Protein AF-B0Y518-F1 (afdb_monomer_lite)

Secondary structure (DSSP, 8-state):
------------------------GGGTTS----------------------------------HHHHHHHHHHHHHHHHHHHHHHHHHH-HHHHTTS-HHHHHHHHHHHHHHHTTS-HHHHHHHHT-HHHHHHHHHHHHHS-HHHHHHHHHHHHHH--S--SSPPHHHHHHHHT----HHHHHHHHHHHHHHH-----HHHHHHHHHHHHHHHHHHHHHHTT--

Sequence (225 aa):
MLEVETVSDTGREGVPQARQGAASINGLCRSQPCRWTNYSLTHSHCNQKTRRNASTSQGWFHLHNSILRAGASAALVGIQVRCLSVIYFKYEDIMEHLESDVRSLVDVLEDVLTSDFDENDLIRLNNHGIIENYTKLLVDTLTDDCLLILSLVTWHFDASSSRLPPPLLLLYFIEWRENSGLYKILWDRYAENSGQVTSLEAFTAKFNKLIGIIMEGFFNVLGLS

Structure (mmCIF, N/CA/C/O backbone):
data_AF-B0Y518-F1
#
_entry.id   AF-B0Y518-F1
#
loop_
_atom_site.group_PDB
_atom_site.id
_atom_site.type_symbol
_atom_site.label_atom_id
_atom_site.label_alt_id
_atom_site.label_comp_id
_atom_site.label_asym_id
_atom_site.label_entity_id
_atom_site.label_seq_id
_atom_site.pdbx_PDB_ins_code
_atom_site.Cartn_x
_atom_site.Cartn_y
_atom_site.Cartn_z
_atom_site.occupancy
_atom_site.B_iso_or_equiv
_atom_site.auth_seq_id
_atom_site.auth_comp_id
_atom_site.auth_asym_id
_atom_site.auth_atom_id
_atom_site.pdbx_PDB_model_num
ATOM 1 N N . MET A 1 1 ? -33.447 34.840 84.352 1.00 34.50 1 MET A N 1
ATOM 2 C CA . MET A 1 1 ? -32.257 35.064 85.191 1.00 34.50 1 MET A CA 1
ATOM 3 C C . MET A 1 1 ? -31.050 34.903 84.284 1.00 34.50 1 MET A C 1
ATOM 5 O O . MET A 1 1 ? -30.834 33.801 83.811 1.00 34.50 1 MET A O 1
ATOM 9 N N . LEU A 1 2 ? -30.394 36.040 84.032 1.00 36.16 2 LEU A N 1
ATOM 10 C CA . LEU A 1 2 ? -29.069 36.299 83.449 1.00 36.16 2 LEU A CA 1
ATOM 11 C C . LEU A 1 2 ? -28.756 35.888 81.995 1.00 36.16 2 LEU A C 1
ATOM 13 O O . LEU A 1 2 ? -28.776 34.725 81.612 1.00 36.16 2 LEU A O 1
ATOM 17 N N . GLU A 1 3 ? -28.441 36.948 81.247 1.00 49.62 3 GLU A N 1
ATOM 18 C CA . GLU A 1 3 ? -27.800 37.060 79.938 1.00 49.62 3 GLU A CA 1
ATOM 19 C C . GLU A 1 3 ? -26.389 36.445 79.927 1.00 49.62 3 GLU A C 1
ATOM 21 O O . GLU A 1 3 ? -25.794 36.245 80.985 1.00 49.62 3 GLU A O 1
ATOM 26 N N . VAL A 1 4 ? -25.840 36.212 78.729 1.00 47.53 4 VAL A N 1
ATOM 27 C CA . VAL A 1 4 ? -24.596 36.843 78.235 1.00 47.53 4 VAL A CA 1
ATOM 28 C C . VAL A 1 4 ? -24.283 36.286 76.838 1.00 47.53 4 VAL A C 1
ATOM 30 O O . VAL A 1 4 ? -24.189 35.078 76.624 1.00 47.53 4 VAL A O 1
ATOM 33 N N . GLU A 1 5 ? -24.150 37.210 75.889 1.00 50.50 5 GLU A N 1
ATOM 34 C CA . GLU A 1 5 ? -23.605 37.030 74.543 1.00 50.50 5 GLU A CA 1
ATOM 35 C C . GLU A 1 5 ? -22.070 36.873 74.558 1.00 50.50 5 GLU A C 1
ATOM 37 O O . GLU A 1 5 ? -21.405 37.351 75.473 1.00 50.50 5 GLU A O 1
ATOM 42 N N . THR A 1 6 ? -21.522 36.305 73.474 1.00 45.47 6 THR A N 1
ATOM 43 C CA . THR A 1 6 ? -20.378 36.781 72.644 1.00 45.47 6 THR A CA 1
ATOM 44 C C . THR A 1 6 ? -19.437 35.651 72.175 1.00 45.47 6 THR A C 1
ATOM 46 O O . THR A 1 6 ? -18.986 34.832 72.966 1.00 45.47 6 THR A O 1
ATOM 49 N N . VAL A 1 7 ? -19.368 35.428 70.849 1.00 42.28 7 VAL A N 1
ATOM 50 C CA . VAL A 1 7 ? -18.274 35.760 69.887 1.00 42.28 7 VAL A CA 1
ATOM 51 C C . VAL A 1 7 ? -16.968 34.984 70.130 1.00 42.28 7 VAL A C 1
ATOM 53 O O . VAL A 1 7 ? -16.349 35.127 71.177 1.00 42.28 7 VAL A O 1
ATOM 56 N N . SER A 1 8 ? -16.519 34.152 69.178 1.00 41.38 8 SER A N 1
ATOM 57 C CA . SER A 1 8 ? -15.309 34.296 68.316 1.00 41.38 8 SER A CA 1
ATOM 58 C C . SER A 1 8 ? -14.985 32.881 67.771 1.00 41.38 8 SER A C 1
ATOM 60 O O . SER A 1 8 ? -15.280 31.922 68.474 1.00 41.38 8 SER A O 1
ATOM 62 N N . ASP A 1 9 ? -14.317 32.564 66.663 1.00 36.19 9 ASP A N 1
ATOM 63 C CA . ASP A 1 9 ? -13.901 33.204 65.414 1.00 36.19 9 ASP A CA 1
ATOM 64 C C . ASP A 1 9 ? -13.173 32.098 64.588 1.00 36.19 9 ASP A C 1
ATOM 66 O O . ASP A 1 9 ? -12.625 31.154 65.157 1.00 36.19 9 ASP A O 1
ATOM 70 N N . THR A 1 10 ? -13.134 32.243 63.261 1.00 42.84 10 THR A N 1
ATOM 71 C CA . THR A 1 10 ? -12.264 31.579 62.255 1.00 42.84 10 THR A CA 1
ATOM 72 C C . THR A 1 10 ? -12.186 30.042 62.116 1.00 42.84 10 THR A C 1
ATOM 74 O O . THR A 1 10 ? -11.704 29.319 62.981 1.00 42.84 10 THR A O 1
ATOM 77 N N . GLY A 1 11 ? -12.488 29.546 60.905 1.00 37.72 11 GLY A N 1
ATOM 78 C CA . GLY A 1 11 ? -12.226 28.155 60.512 1.00 37.72 11 GLY A CA 1
ATOM 79 C C . GLY A 1 11 ? -12.437 27.844 59.024 1.00 37.72 11 GLY A C 1
ATOM 80 O O . GLY A 1 11 ? -13.374 27.141 58.684 1.00 37.72 11 GLY A O 1
ATOM 81 N N . ARG A 1 12 ? -11.571 28.411 58.171 1.00 40.91 12 ARG A N 1
ATOM 82 C CA . ARG A 1 12 ? -11.085 27.958 56.841 1.00 40.91 12 ARG A CA 1
ATOM 83 C C . ARG A 1 12 ? -11.928 27.015 55.950 1.00 40.91 12 ARG A C 1
ATOM 85 O O . ARG A 1 12 ? -12.150 25.856 56.268 1.00 40.91 12 ARG A O 1
ATOM 92 N N . GLU A 1 13 ? -12.197 27.535 54.748 1.00 36.28 13 GLU A N 1
ATOM 93 C CA . GLU A 1 13 ? -11.929 26.976 53.403 1.00 36.28 13 GLU A CA 1
ATOM 94 C C . GLU A 1 13 ? -11.971 25.451 53.170 1.00 36.28 13 GLU A C 1
ATOM 96 O O . GLU A 1 13 ? -11.165 24.688 53.696 1.00 36.28 13 GLU A O 1
ATOM 101 N N . GLY A 1 14 ? -12.811 25.040 52.211 1.00 36.31 14 GLY A N 1
ATOM 102 C CA . GLY A 1 14 ? -12.781 23.708 51.604 1.00 36.31 14 GLY A CA 1
ATOM 103 C C . GLY A 1 14 ? -13.745 23.575 50.423 1.00 36.31 14 GLY A C 1
ATOM 104 O O . GLY A 1 14 ? -14.769 22.909 50.524 1.00 36.31 14 GLY A O 1
ATOM 105 N N . VAL A 1 15 ? -13.430 24.235 49.307 1.00 43.94 15 VAL A N 1
ATOM 106 C CA . VAL A 1 15 ? -14.096 24.067 48.002 1.00 43.94 15 VAL A CA 1
ATOM 107 C C . VAL A 1 15 ? -13.742 22.685 47.423 1.00 43.94 15 VAL A C 1
ATOM 109 O O . VAL A 1 15 ? -12.552 22.394 47.297 1.00 43.94 15 VAL A O 1
ATOM 112 N N . PRO A 1 16 ? -14.699 21.838 46.994 1.00 40.16 16 PRO A N 1
ATOM 113 C CA . PRO A 1 16 ? -14.385 20.690 46.151 1.00 40.16 16 PRO A CA 1
ATOM 114 C C . PRO A 1 16 ? -14.092 21.179 44.731 1.00 40.16 16 PRO A C 1
ATOM 116 O O . PRO A 1 16 ? -14.980 21.540 43.961 1.00 40.16 16 PRO A O 1
ATOM 119 N N . GLN A 1 17 ? -12.803 21.228 44.417 1.00 40.56 17 GLN A N 1
ATOM 120 C CA . GLN A 1 17 ? -12.258 21.566 43.115 1.00 40.56 17 GLN A CA 1
ATOM 121 C C . GLN A 1 17 ? -12.674 20.516 42.075 1.00 40.56 17 GLN A C 1
ATOM 123 O O . GLN A 1 17 ? -12.417 19.319 42.225 1.00 40.56 17 GLN A O 1
ATOM 128 N N . ALA A 1 18 ? -13.313 20.992 41.006 1.00 36.97 18 ALA A N 1
ATOM 129 C CA . ALA A 1 18 ? -13.578 20.237 39.794 1.00 36.97 18 ALA A CA 1
ATOM 130 C C . ALA A 1 18 ? -12.265 19.671 39.230 1.00 36.97 18 ALA A C 1
ATOM 132 O O . ALA A 1 18 ? -11.309 20.409 38.986 1.00 36.97 18 ALA A O 1
ATOM 133 N N . ARG A 1 19 ? -12.219 18.356 38.994 1.00 36.50 19 ARG A N 1
ATOM 134 C CA . ARG A 1 19 ? -11.144 17.722 38.224 1.00 36.50 19 ARG A CA 1
ATOM 135 C C . ARG A 1 19 ? -11.333 18.056 36.745 1.00 36.50 19 ARG A C 1
ATOM 137 O O . ARG A 1 19 ? -11.916 17.285 35.995 1.00 36.50 19 ARG A O 1
ATOM 144 N N . GLN A 1 20 ? -10.831 19.217 36.338 1.00 35.78 20 GLN A N 1
ATOM 145 C CA . GLN A 1 20 ? -10.412 19.457 34.962 1.00 35.78 20 GLN A CA 1
ATOM 146 C C . GLN A 1 20 ? -9.011 18.865 34.800 1.00 35.78 20 GLN A C 1
ATOM 148 O O . GLN A 1 20 ? -8.027 19.422 35.277 1.00 35.78 20 GLN A O 1
ATOM 153 N N . GLY A 1 21 ? -8.939 17.700 34.164 1.00 30.34 21 GLY A N 1
ATOM 154 C CA . GLY A 1 21 ? -7.703 17.110 33.665 1.00 30.34 21 GLY A CA 1
ATOM 155 C C . GLY A 1 21 ? -7.718 17.147 32.145 1.00 30.34 21 GLY A C 1
ATOM 156 O O . GLY A 1 21 ? -7.858 16.110 31.513 1.00 30.34 21 GLY A O 1
ATOM 157 N N . ALA A 1 22 ? -7.631 18.343 31.561 1.00 30.98 22 ALA A N 1
ATOM 158 C CA . ALA A 1 22 ? -7.320 18.487 30.146 1.00 30.98 22 ALA A CA 1
ATOM 159 C C . ALA A 1 22 ? -5.825 18.184 29.969 1.00 30.98 22 ALA A C 1
ATOM 161 O O . ALA A 1 22 ? -4.970 19.032 30.230 1.00 30.98 22 ALA A O 1
ATOM 162 N N . ALA A 1 23 ? -5.502 16.951 29.578 1.00 32.69 23 ALA A N 1
ATOM 163 C CA . ALA A 1 23 ? -4.175 16.627 29.080 1.00 32.69 23 ALA A CA 1
ATOM 164 C C . ALA A 1 23 ? -4.026 17.272 27.694 1.00 32.69 23 ALA A C 1
ATOM 166 O O . ALA A 1 23 ? -4.655 16.873 26.721 1.00 32.69 23 ALA A O 1
ATOM 167 N N . SER A 1 24 ? -3.224 18.332 27.640 1.00 33.31 24 SER A N 1
ATOM 168 C CA . SER A 1 24 ? -2.841 19.029 26.415 1.00 33.31 24 SER A CA 1
ATOM 169 C C . SER A 1 24 ? -1.992 18.103 25.537 1.00 33.31 24 SER A C 1
ATOM 171 O O . SER A 1 24 ? -0.851 17.794 25.875 1.00 33.31 24 SER A O 1
ATOM 173 N N . ILE A 1 25 ? -2.538 17.684 24.393 1.00 38.59 25 ILE A N 1
ATOM 174 C CA . ILE A 1 25 ? -1.900 16.787 23.405 1.00 38.59 25 ILE A CA 1
ATOM 175 C C . ILE A 1 25 ? -0.849 17.538 22.548 1.00 38.59 25 ILE A C 1
ATOM 177 O O . ILE A 1 25 ? -0.178 16.975 21.689 1.00 38.59 25 ILE A O 1
ATOM 181 N N . ASN A 1 26 ? -0.589 18.817 22.840 1.00 29.95 26 ASN A N 1
ATOM 182 C CA . ASN A 1 26 ? 0.408 19.635 22.139 1.00 29.95 26 ASN A CA 1
ATOM 183 C C . ASN A 1 26 ? 1.882 19.234 22.404 1.00 29.95 26 ASN A C 1
ATOM 185 O O . ASN A 1 26 ? 2.795 19.924 21.948 1.00 29.95 26 ASN A O 1
ATOM 189 N N . GLY A 1 27 ? 2.137 18.139 23.129 1.00 28.28 27 GLY A N 1
ATOM 190 C CA . GLY A 1 27 ? 3.480 17.660 23.478 1.00 28.28 27 GLY A CA 1
ATOM 191 C C . GLY A 1 27 ? 4.100 16.631 22.524 1.00 28.28 27 GLY A C 1
ATOM 192 O O . GLY A 1 27 ? 5.314 16.461 22.548 1.00 28.28 27 GLY A O 1
ATOM 193 N N . LEU A 1 28 ? 3.320 15.970 21.661 1.00 34.06 28 LEU A N 1
ATOM 194 C CA . LEU A 1 28 ? 3.819 14.847 20.844 1.00 34.06 28 LEU A CA 1
ATOM 195 C C . LEU A 1 28 ? 4.490 15.258 19.519 1.00 34.06 28 LEU A C 1
ATOM 197 O O . LEU A 1 28 ? 5.028 14.411 18.819 1.00 34.06 28 LEU A O 1
ATOM 201 N N . CYS A 1 29 ? 4.516 16.552 19.173 1.00 40.59 29 CYS A N 1
ATOM 202 C CA . CYS A 1 29 ? 4.995 17.016 17.859 1.00 40.59 29 CYS A CA 1
ATOM 203 C C . CYS A 1 29 ? 6.093 18.092 17.881 1.00 40.59 29 CYS A C 1
ATOM 205 O O . CYS A 1 29 ? 6.343 18.739 16.862 1.00 40.59 29 CYS A O 1
ATOM 207 N N . ARG A 1 30 ? 6.797 18.310 18.999 1.00 34.16 30 ARG A N 1
ATOM 208 C CA . ARG A 1 30 ? 7.966 19.208 19.007 1.00 34.16 30 ARG A CA 1
ATOM 209 C C . ARG A 1 30 ? 9.093 18.677 19.873 1.00 34.16 30 ARG A C 1
ATOM 211 O O . ARG A 1 30 ? 9.167 19.002 21.049 1.00 34.16 30 ARG A O 1
ATOM 218 N N . SER A 1 31 ? 10.009 17.940 19.250 1.00 34.53 31 SER A N 1
ATOM 219 C CA . SER A 1 31 ? 11.451 18.246 19.208 1.00 34.53 31 SER A CA 1
ATOM 220 C C . SER A 1 31 ? 12.275 16.978 19.000 1.00 34.53 31 SER A C 1
ATOM 222 O O . SER A 1 31 ? 12.721 16.352 19.947 1.00 34.53 31 SER A O 1
ATOM 224 N N . GLN A 1 32 ? 12.558 16.653 17.740 1.00 28.20 32 GLN A N 1
ATOM 225 C CA . GLN A 1 32 ? 13.867 16.129 17.358 1.00 28.20 32 GLN A CA 1
ATOM 226 C C . GLN A 1 32 ? 14.066 16.351 15.851 1.00 28.20 32 GLN A C 1
ATOM 228 O O . GLN A 1 32 ? 13.227 15.933 15.052 1.00 28.20 32 GLN A O 1
ATOM 233 N N . PRO A 1 33 ? 15.135 17.045 15.423 1.00 26.02 33 PRO A N 1
ATOM 234 C CA . PRO A 1 33 ? 15.484 17.094 14.016 1.00 26.02 33 PRO A CA 1
ATOM 235 C C . PRO A 1 33 ? 15.952 15.694 13.625 1.00 26.02 33 PRO A C 1
ATOM 237 O O . PRO A 1 33 ? 17.051 15.280 13.995 1.00 26.02 33 PRO A O 1
ATOM 240 N N . CYS A 1 34 ? 15.119 14.952 12.897 1.00 32.09 34 CYS A N 1
ATOM 241 C CA . CYS A 1 34 ? 15.536 13.693 12.301 1.00 32.09 34 CYS A CA 1
ATOM 242 C C . CYS A 1 34 ? 16.633 13.996 11.272 1.00 32.09 34 CYS A C 1
ATOM 244 O O . CYS A 1 34 ? 16.372 14.391 10.134 1.00 32.09 34 CYS A O 1
ATOM 246 N N . ARG A 1 35 ? 17.890 13.870 11.710 1.00 26.17 35 ARG A N 1
ATOM 247 C CA . ARG A 1 35 ? 19.074 13.806 10.855 1.00 26.17 35 ARG A CA 1
ATOM 248 C C . ARG A 1 35 ? 18.979 12.529 10.026 1.00 26.17 35 ARG A C 1
ATOM 250 O O . ARG A 1 35 ? 19.525 11.499 10.398 1.00 26.17 35 ARG A O 1
ATOM 257 N N . TRP A 1 36 ? 18.326 12.608 8.876 1.00 37.12 36 TRP A N 1
ATOM 258 C CA . TRP A 1 36 ? 18.471 11.603 7.828 1.00 37.12 36 TRP A CA 1
ATOM 259 C C . TRP A 1 36 ? 19.703 11.941 6.986 1.00 37.12 36 TRP A C 1
ATOM 261 O O . TRP A 1 36 ? 19.610 12.379 5.844 1.00 37.12 36 TRP A O 1
ATOM 271 N N . THR A 1 37 ? 20.883 11.769 7.577 1.00 37.22 37 THR A N 1
ATOM 272 C CA . THR A 1 37 ? 22.130 11.606 6.827 1.00 37.22 37 THR A CA 1
ATOM 273 C C . THR A 1 37 ? 22.879 10.417 7.412 1.00 37.22 37 THR A C 1
ATOM 275 O O . THR A 1 37 ? 23.112 10.358 8.616 1.00 37.22 37 THR A O 1
ATOM 278 N N . ASN A 1 38 ? 23.267 9.494 6.527 1.00 29.84 38 ASN A N 1
ATOM 279 C CA . ASN A 1 38 ? 24.049 8.273 6.766 1.00 29.84 38 ASN A CA 1
ATOM 280 C C . ASN A 1 38 ? 23.249 6.990 7.036 1.00 29.84 38 ASN A C 1
ATOM 282 O O . ASN A 1 38 ? 23.405 6.356 8.073 1.00 29.84 38 ASN A O 1
ATOM 286 N N . TYR A 1 39 ? 22.539 6.505 6.015 1.00 29.61 39 TYR A N 1
ATOM 287 C CA . TYR A 1 39 ? 22.616 5.069 5.734 1.00 29.61 39 TYR A CA 1
ATOM 288 C C . TYR A 1 39 ? 23.851 4.820 4.866 1.00 29.61 39 TYR A C 1
ATOM 290 O O . TYR A 1 39 ? 23.796 4.816 3.638 1.00 29.61 39 TYR A O 1
ATOM 298 N N . SER A 1 40 ? 24.993 4.657 5.533 1.00 31.48 40 SER A N 1
ATOM 299 C CA . SER A 1 40 ? 26.164 4.009 4.946 1.00 31.48 40 SER A CA 1
ATOM 300 C C . SER A 1 40 ? 25.885 2.510 4.893 1.00 31.48 40 SER A C 1
ATOM 302 O O . SER A 1 40 ? 26.125 1.800 5.866 1.00 31.48 40 SER A O 1
ATOM 304 N N . LEU A 1 41 ? 25.372 2.023 3.762 1.00 33.94 41 LEU A N 1
ATOM 305 C CA . LEU A 1 41 ? 25.447 0.600 3.444 1.00 33.94 41 LEU A CA 1
ATOM 306 C C . LEU A 1 41 ? 26.882 0.303 3.017 1.00 33.94 41 LEU A C 1
ATOM 308 O O . LEU A 1 41 ? 27.348 0.689 1.946 1.00 33.94 41 LEU A O 1
ATOM 312 N N . THR A 1 42 ? 27.601 -0.335 3.929 1.00 32.06 42 THR A N 1
ATOM 313 C CA . THR A 1 42 ? 28.928 -0.885 3.716 1.00 32.06 42 THR A CA 1
ATOM 314 C C . THR A 1 42 ? 28.909 -1.839 2.525 1.00 32.06 42 THR A C 1
ATOM 316 O O . THR A 1 42 ? 28.134 -2.792 2.457 1.00 32.06 42 THR A O 1
ATOM 319 N N . HIS A 1 43 ? 29.797 -1.566 1.569 1.00 30.50 43 HIS A N 1
ATOM 320 C CA . HIS A 1 43 ? 30.152 -2.475 0.492 1.00 30.50 43 HIS A CA 1
ATOM 321 C C . HIS A 1 43 ? 30.598 -3.826 1.067 1.00 30.50 43 HIS A C 1
ATOM 323 O O . HIS A 1 43 ? 31.728 -3.974 1.528 1.00 30.50 43 HIS A O 1
ATOM 329 N N . SER A 1 44 ? 29.725 -4.828 0.987 1.00 29.50 44 SER A N 1
ATOM 330 C CA . SER A 1 44 ? 30.138 -6.227 1.019 1.00 29.50 44 SER A CA 1
ATOM 331 C C . SER A 1 44 ? 30.506 -6.646 -0.402 1.00 29.50 44 SER A C 1
ATOM 333 O O . SER A 1 44 ? 29.664 -6.754 -1.294 1.00 29.50 44 SER A O 1
ATOM 335 N N . HIS A 1 45 ? 31.808 -6.809 -0.612 1.00 28.16 45 HIS A N 1
ATOM 336 C CA . HIS A 1 45 ? 32.429 -7.371 -1.802 1.00 28.16 45 HIS A CA 1
ATOM 337 C C . HIS A 1 45 ? 31.882 -8.786 -2.077 1.00 28.16 45 HIS A C 1
ATOM 339 O O . HIS A 1 45 ? 32.346 -9.756 -1.483 1.00 28.16 45 HIS A O 1
ATOM 345 N N . CYS A 1 46 ? 30.969 -8.934 -3.041 1.00 26.56 46 CYS A N 1
ATOM 346 C CA . CYS A 1 46 ? 30.780 -10.207 -3.737 1.00 26.56 46 CYS A CA 1
ATOM 347 C C . CYS A 1 46 ? 31.476 -10.122 -5.098 1.00 26.56 46 CYS A C 1
ATOM 349 O O . CYS A 1 46 ? 30.963 -9.592 -6.081 1.00 26.56 46 CYS A O 1
ATOM 351 N N . ASN A 1 47 ? 32.720 -10.593 -5.110 1.00 30.02 47 ASN A N 1
ATOM 352 C CA . ASN A 1 47 ? 33.547 -10.743 -6.296 1.00 30.02 47 ASN A CA 1
ATOM 353 C C . ASN A 1 47 ? 33.044 -11.951 -7.104 1.00 30.02 47 ASN A C 1
ATOM 355 O O . ASN A 1 47 ? 33.363 -13.086 -6.762 1.00 30.02 47 ASN A O 1
ATOM 359 N N . GLN A 1 48 ? 32.346 -11.728 -8.218 1.00 32.75 48 GLN A N 1
ATOM 360 C CA . GLN A 1 48 ? 32.323 -12.699 -9.317 1.00 32.75 48 GLN A CA 1
ATOM 361 C C . GLN A 1 48 ? 32.562 -12.006 -10.654 1.00 32.75 48 GLN A C 1
ATOM 363 O O . GLN A 1 48 ? 31.670 -11.615 -11.399 1.00 32.75 48 GLN A O 1
ATOM 368 N N . LYS A 1 49 ? 33.851 -11.894 -10.967 1.00 39.28 49 LYS A N 1
ATOM 369 C CA . LYS A 1 49 ? 34.367 -11.625 -12.301 1.00 39.28 49 LYS A CA 1
ATOM 370 C C . LYS A 1 49 ? 34.203 -12.890 -13.145 1.00 39.28 49 LYS A C 1
ATOM 372 O O . LYS A 1 49 ? 35.053 -13.770 -13.086 1.00 39.28 49 LYS A O 1
ATOM 377 N N . THR A 1 50 ? 33.166 -12.948 -13.976 1.00 34.97 50 THR A N 1
ATOM 378 C CA . THR A 1 50 ? 33.140 -13.864 -15.126 1.00 34.97 50 THR A CA 1
ATOM 379 C C . THR A 1 50 ? 32.818 -13.076 -16.389 1.00 34.97 50 THR A C 1
ATOM 381 O O . THR A 1 50 ? 31.669 -12.822 -16.724 1.00 34.97 50 THR A O 1
ATOM 384 N N . ARG A 1 51 ? 33.875 -12.686 -17.111 1.00 38.41 51 ARG A N 1
ATOM 385 C CA . ARG A 1 51 ? 33.788 -12.356 -18.537 1.00 38.41 51 ARG A CA 1
ATOM 386 C C . ARG A 1 51 ? 33.516 -13.652 -19.297 1.00 38.41 51 ARG A C 1
ATOM 388 O O . ARG A 1 51 ? 34.435 -14.461 -19.402 1.00 38.41 51 ARG A O 1
ATOM 395 N N . ARG A 1 52 ? 32.327 -13.808 -19.880 1.00 34.00 52 ARG A N 1
ATOM 396 C CA . ARG A 1 52 ? 32.115 -14.606 -21.099 1.00 34.00 52 ARG A CA 1
ATOM 397 C C . ARG A 1 52 ? 31.024 -13.968 -21.963 1.00 34.00 52 ARG A C 1
ATOM 399 O O . ARG A 1 52 ? 29.871 -13.924 -21.576 1.00 34.00 52 ARG A O 1
ATOM 406 N N . ASN A 1 53 ? 31.490 -13.456 -23.099 1.00 33.03 53 ASN A N 1
ATOM 407 C CA . ASN A 1 53 ? 30.937 -13.485 -24.453 1.00 33.03 53 ASN A CA 1
ATOM 408 C C . ASN A 1 53 ? 29.442 -13.220 -24.686 1.00 33.03 53 ASN A C 1
ATOM 410 O O . ASN A 1 53 ? 28.560 -13.920 -24.205 1.00 33.03 53 ASN A O 1
ATOM 414 N N . ALA A 1 54 ? 29.216 -12.266 -25.590 1.00 45.00 54 ALA A N 1
ATOM 415 C CA . ALA A 1 54 ? 27.969 -12.035 -26.293 1.00 45.00 54 ALA A CA 1
ATOM 416 C C . ALA A 1 54 ? 27.405 -13.328 -26.906 1.00 45.00 54 ALA A C 1
ATOM 418 O O . ALA A 1 54 ? 28.042 -13.954 -27.751 1.00 45.00 54 ALA A O 1
ATOM 419 N N . SER A 1 55 ? 26.186 -13.679 -26.505 1.00 36.28 55 SER A N 1
ATOM 420 C CA . SER A 1 55 ? 25.201 -14.352 -27.353 1.00 36.28 55 SER A CA 1
ATOM 421 C C . SER A 1 55 ? 23.813 -14.173 -26.734 1.00 36.28 55 SER A C 1
ATOM 423 O O . SER A 1 55 ? 23.593 -14.405 -25.551 1.00 36.28 55 SER A O 1
ATOM 425 N N . THR A 1 56 ? 22.909 -13.665 -27.560 1.00 49.16 56 THR A N 1
ATOM 426 C CA . THR A 1 56 ? 21.461 -13.527 -27.388 1.00 49.16 56 THR A CA 1
ATOM 427 C C . THR A 1 56 ? 20.797 -14.650 -26.583 1.00 49.16 56 THR A C 1
ATOM 429 O O . THR A 1 56 ? 20.760 -15.786 -27.045 1.00 49.16 56 THR A O 1
ATOM 432 N N . SER A 1 57 ? 20.183 -14.315 -25.444 1.00 36.50 57 SER A N 1
ATOM 433 C CA . SER A 1 57 ? 18.862 -14.825 -25.033 1.00 36.50 57 SER A CA 1
ATOM 434 C C . SER A 1 57 ? 18.348 -14.095 -23.782 1.00 36.50 57 SER A C 1
ATOM 436 O O . SER A 1 57 ? 19.056 -13.922 -22.797 1.00 36.50 57 SER A O 1
ATOM 438 N N . GLN A 1 58 ? 17.109 -13.616 -23.898 1.00 43.53 58 GLN A N 1
ATOM 439 C CA . GLN A 1 58 ? 16.137 -13.256 -22.860 1.00 43.53 58 GLN A CA 1
ATOM 440 C C . GLN A 1 58 ? 16.506 -13.639 -21.412 1.00 43.53 58 GLN A C 1
ATOM 442 O O . GLN A 1 58 ? 16.196 -14.731 -20.947 1.00 43.53 58 GLN A O 1
ATOM 447 N N . GLY A 1 59 ? 17.075 -12.695 -20.662 1.00 36.09 59 GLY A N 1
ATOM 448 C CA . GLY A 1 59 ? 17.207 -12.790 -19.207 1.00 36.09 59 GLY A CA 1
ATOM 449 C C . GLY A 1 59 ? 15.948 -12.293 -18.502 1.00 36.09 59 GLY A C 1
ATOM 450 O O . GLY A 1 59 ? 16.005 -11.296 -17.793 1.00 36.09 59 GLY A O 1
ATOM 451 N N . TRP A 1 60 ? 14.803 -12.936 -18.739 1.00 45.59 60 TRP A N 1
ATOM 452 C CA . TRP A 1 60 ? 13.599 -12.681 -17.948 1.00 45.59 60 TRP A CA 1
ATOM 453 C C . TRP A 1 60 ? 13.764 -13.403 -16.613 1.00 45.59 60 TRP A C 1
ATOM 455 O O . TRP A 1 60 ? 13.538 -14.610 -16.522 1.00 45.59 60 TRP A O 1
ATOM 465 N N . PHE A 1 61 ? 14.133 -12.682 -15.556 1.00 49.44 61 PHE A N 1
ATOM 466 C CA . PHE A 1 61 ? 13.764 -13.125 -14.217 1.00 49.44 61 PHE A CA 1
ATOM 467 C C . PHE A 1 61 ? 12.252 -12.926 -14.102 1.00 49.44 61 PHE A C 1
ATOM 469 O O . PHE A 1 61 ? 11.786 -11.882 -13.659 1.00 49.44 61 PHE A O 1
ATOM 476 N N . HIS A 1 62 ? 11.469 -13.904 -14.569 1.00 58.56 62 HIS A N 1
ATOM 477 C CA . HIS A 1 62 ? 10.042 -13.960 -14.271 1.00 58.56 62 HIS A CA 1
ATOM 478 C C . HIS A 1 62 ? 9.904 -14.144 -12.757 1.00 58.56 62 HIS A C 1
ATOM 480 O O . HIS A 1 62 ? 9.886 -15.268 -12.255 1.00 58.56 62 HIS A O 1
ATOM 486 N N . LEU A 1 63 ? 9.863 -13.031 -12.021 1.00 71.38 63 LEU A N 1
ATOM 487 C CA . LEU A 1 63 ? 9.414 -13.013 -10.637 1.00 71.38 63 LEU A CA 1
ATOM 488 C C . LEU A 1 63 ? 8.088 -13.766 -10.594 1.00 71.38 63 LEU A C 1
ATOM 490 O O . LEU A 1 63 ? 7.150 -13.444 -11.324 1.00 71.38 63 LEU A O 1
ATOM 494 N N . HIS A 1 64 ? 8.047 -14.832 -9.798 1.00 83.50 64 HIS A N 1
ATOM 495 C CA . HIS A 1 64 ? 6.866 -15.674 -9.731 1.00 83.50 64 HIS A CA 1
ATOM 496 C C . HIS A 1 64 ? 5.677 -14.820 -9.283 1.00 83.50 64 HIS A C 1
ATOM 498 O O . HIS A 1 64 ? 5.799 -14.049 -8.332 1.00 83.50 64 HIS A O 1
ATOM 504 N N . ASN A 1 65 ? 4.524 -14.964 -9.940 1.00 86.06 65 ASN A N 1
ATOM 505 C CA . ASN A 1 65 ? 3.351 -14.117 -9.697 1.00 86.06 65 ASN A CA 1
ATOM 506 C C . ASN A 1 65 ? 2.978 -14.050 -8.199 1.00 86.06 65 ASN A C 1
ATOM 508 O O . ASN A 1 65 ? 2.644 -12.996 -7.673 1.00 86.06 65 ASN A O 1
ATOM 512 N N . SER A 1 66 ? 3.136 -15.151 -7.456 1.00 89.19 66 SER A N 1
ATOM 513 C CA . SER A 1 66 ? 2.881 -15.152 -6.007 1.00 89.19 66 SER A CA 1
ATOM 514 C C . SER A 1 66 ? 3.769 -14.183 -5.213 1.00 89.19 66 SER A C 1
ATOM 516 O O . SER A 1 66 ? 3.316 -13.649 -4.206 1.00 89.19 66 SER A O 1
ATOM 518 N N . ILE A 1 67 ? 5.015 -13.962 -5.646 1.00 89.62 67 ILE A N 1
ATOM 519 C CA . ILE A 1 67 ? 5.975 -13.053 -5.005 1.00 89.62 67 ILE A CA 1
ATOM 520 C C . ILE A 1 67 ? 5.560 -11.603 -5.265 1.00 89.62 67 ILE A C 1
ATOM 522 O O . ILE A 1 67 ? 5.508 -10.806 -4.329 1.00 89.62 67 ILE A O 1
ATOM 526 N N . LEU A 1 68 ? 5.183 -11.286 -6.511 1.00 91.75 68 LEU A N 1
ATOM 527 C CA . LEU A 1 68 ? 4.643 -9.970 -6.865 1.00 91.75 68 LEU A CA 1
ATOM 528 C C . LEU A 1 68 ? 3.384 -9.671 -6.052 1.00 91.75 68 LEU A C 1
ATOM 530 O O . LEU A 1 68 ? 3.310 -8.655 -5.366 1.00 91.75 68 LEU A O 1
ATOM 534 N N . ARG A 1 69 ? 2.424 -10.598 -6.043 1.00 94.19 69 ARG A N 1
ATOM 535 C CA . ARG A 1 69 ? 1.163 -10.433 -5.310 1.00 94.19 69 ARG A CA 1
ATOM 536 C C . ARG A 1 69 ? 1.372 -10.261 -3.810 1.00 94.19 69 ARG A C 1
ATOM 538 O O . ARG A 1 69 ? 0.698 -9.425 -3.221 1.00 94.19 69 ARG A O 1
ATOM 545 N N . ALA A 1 70 ? 2.304 -10.995 -3.197 1.00 92.25 70 ALA A N 1
ATOM 546 C CA . ALA A 1 70 ? 2.625 -10.825 -1.779 1.00 92.25 70 ALA A CA 1
ATOM 547 C C . ALA A 1 70 ? 3.161 -9.414 -1.493 1.00 92.25 70 ALA A C 1
ATOM 549 O O . ALA A 1 70 ? 2.602 -8.706 -0.658 1.00 92.25 70 ALA A O 1
ATOM 550 N N . GLY A 1 71 ? 4.169 -8.967 -2.253 1.00 93.62 71 GLY A N 1
ATOM 551 C CA . GLY A 1 71 ? 4.716 -7.617 -2.105 1.00 93.62 71 GLY A CA 1
ATOM 552 C C . GLY A 1 71 ? 3.674 -6.529 -2.383 1.00 93.62 71 GLY A C 1
ATOM 553 O O . GLY A 1 71 ? 3.571 -5.564 -1.633 1.00 93.62 71 GLY A O 1
ATOM 554 N N . ALA A 1 72 ? 2.858 -6.698 -3.423 1.00 95.44 72 ALA A N 1
ATOM 555 C CA . ALA A 1 72 ? 1.818 -5.741 -3.777 1.00 95.44 72 ALA A CA 1
ATOM 556 C C . ALA A 1 72 ? 0.733 -5.656 -2.695 1.00 95.44 72 ALA A C 1
ATOM 558 O O . ALA A 1 72 ? 0.292 -4.558 -2.378 1.00 95.44 72 ALA A O 1
ATOM 559 N N . SER A 1 73 ? 0.355 -6.784 -2.083 1.00 95.69 73 SER A N 1
ATOM 560 C CA . SER A 1 73 ? -0.636 -6.819 -0.996 1.00 95.69 73 SER A CA 1
ATOM 561 C C . SER A 1 73 ? -0.203 -5.945 0.181 1.00 95.69 73 SER A C 1
ATOM 563 O O . SER A 1 73 ? -0.974 -5.103 0.627 1.00 95.69 73 SER A O 1
ATOM 565 N N . ALA A 1 74 ? 1.050 -6.063 0.627 1.00 95.00 74 ALA A N 1
ATOM 566 C CA . ALA A 1 74 ? 1.579 -5.238 1.713 1.00 95.00 74 ALA A CA 1
ATOM 567 C C . ALA A 1 74 ? 1.540 -3.731 1.381 1.00 95.00 74 ALA A C 1
ATOM 569 O O . ALA A 1 74 ? 1.120 -2.919 2.206 1.00 95.00 74 ALA A O 1
ATOM 570 N N . ALA A 1 75 ? 1.912 -3.348 0.153 1.00 95.81 75 ALA A N 1
ATOM 571 C CA . ALA A 1 75 ? 1.829 -1.955 -0.291 1.00 95.81 75 ALA A CA 1
ATOM 572 C C . ALA A 1 75 ? 0.381 -1.454 -0.349 1.00 95.81 75 ALA A C 1
ATOM 574 O O . ALA A 1 75 ? 0.105 -0.334 0.073 1.00 95.81 75 ALA A O 1
ATOM 575 N N . LEU A 1 76 ? -0.551 -2.283 -0.824 1.00 97.31 76 LEU A N 1
ATOM 576 C CA . LEU A 1 76 ? -1.975 -1.957 -0.854 1.00 97.31 76 LEU A CA 1
ATOM 577 C C . LEU A 1 76 ? -2.535 -1.720 0.545 1.00 97.31 76 LEU A C 1
ATOM 579 O O . LEU A 1 76 ? -3.294 -0.771 0.731 1.00 97.31 76 LEU A O 1
ATOM 583 N N . VAL A 1 77 ? -2.161 -2.540 1.529 1.00 97.06 77 VAL A N 1
ATOM 584 C CA . VAL A 1 77 ? -2.551 -2.314 2.928 1.00 97.06 77 VAL A CA 1
ATOM 585 C C . VAL A 1 77 ? -1.989 -0.981 3.419 1.00 97.06 77 VAL A C 1
ATOM 587 O O . VAL A 1 77 ? -2.730 -0.190 3.991 1.00 97.06 77 VAL A O 1
ATOM 590 N N . GLY A 1 78 ? -0.731 -0.660 3.105 1.00 96.62 78 GLY A N 1
ATOM 591 C CA . GLY A 1 78 ? -0.150 0.650 3.415 1.00 96.62 78 GLY A CA 1
ATOM 592 C C . GLY A 1 78 ? -0.929 1.834 2.826 1.00 96.62 78 GLY A C 1
ATOM 593 O O . GLY A 1 78 ? -1.199 2.806 3.532 1.00 96.62 78 GLY A O 1
ATOM 594 N N . ILE A 1 79 ? -1.368 1.743 1.567 1.00 97.19 79 ILE A N 1
ATOM 595 C CA . ILE A 1 79 ? -2.194 2.784 0.927 1.00 97.19 79 ILE A CA 1
ATOM 596 C C . ILE A 1 79 ? -3.549 2.929 1.635 1.00 97.19 79 ILE A C 1
ATOM 598 O O . ILE A 1 79 ? -3.997 4.048 1.889 1.00 97.19 79 ILE A O 1
ATOM 602 N N . GLN A 1 80 ? -4.192 1.816 1.989 1.00 97.25 80 GLN A N 1
ATOM 603 C CA . GLN A 1 80 ? -5.463 1.826 2.721 1.00 97.25 80 GLN A CA 1
ATOM 604 C C . GLN A 1 80 ? -5.301 2.438 4.117 1.00 97.25 80 GLN A C 1
ATOM 606 O O . GLN A 1 80 ? -6.099 3.283 4.516 1.00 97.25 80 GLN A O 1
ATOM 611 N N . VAL A 1 81 ? -4.218 2.101 4.821 1.00 96.69 81 VAL A N 1
ATOM 612 C CA . VAL A 1 81 ? -3.850 2.710 6.107 1.00 96.69 81 VAL A CA 1
ATOM 613 C C . VAL A 1 81 ? -3.638 4.212 5.970 1.00 96.69 81 VAL A C 1
ATOM 615 O O . VAL A 1 81 ? -4.080 4.969 6.831 1.00 96.69 81 VAL A O 1
ATOM 618 N N . ARG A 1 82 ? -3.044 4.689 4.870 1.00 95.50 82 ARG A N 1
ATOM 619 C CA . ARG A 1 82 ? -2.980 6.130 4.599 1.00 95.50 82 ARG A CA 1
ATOM 620 C C . ARG A 1 82 ? -4.376 6.738 4.490 1.00 95.50 82 ARG A C 1
ATOM 622 O O . ARG A 1 82 ? -4.623 7.750 5.143 1.00 95.50 82 ARG A O 1
ATOM 629 N N . CYS A 1 83 ? -5.294 6.154 3.726 1.00 95.31 83 CYS A N 1
ATOM 630 C CA . CYS A 1 83 ? -6.670 6.658 3.656 1.00 95.31 83 CYS A CA 1
ATOM 631 C C . CYS A 1 83 ? -7.339 6.714 5.037 1.00 95.31 83 CYS A C 1
ATOM 633 O O . CYS A 1 83 ? -7.904 7.745 5.395 1.00 95.31 83 CYS A O 1
ATOM 635 N N . LEU A 1 84 ? -7.202 5.655 5.838 1.00 95.31 84 LEU A N 1
ATOM 636 C CA . LEU A 1 84 ? -7.724 5.618 7.206 1.00 95.31 84 LEU A CA 1
ATOM 637 C C . LEU A 1 84 ? -7.077 6.679 8.103 1.00 95.31 84 LEU A C 1
ATOM 639 O O . LEU A 1 84 ? -7.783 7.383 8.813 1.00 95.31 84 LEU A O 1
ATOM 643 N N . SER A 1 85 ? -5.758 6.877 8.015 1.00 94.12 85 SER A N 1
ATOM 644 C CA . SER A 1 85 ? -5.054 7.912 8.782 1.00 94.12 85 SER A CA 1
ATOM 645 C C . SER A 1 85 ? -5.539 9.321 8.432 1.00 94.12 85 SER A C 1
ATOM 647 O O . SER A 1 85 ? -5.597 10.192 9.294 1.00 94.12 85 SER A O 1
ATOM 649 N N . VAL A 1 86 ? -5.931 9.559 7.173 1.00 92.19 86 VAL A N 1
ATOM 650 C CA . VAL A 1 86 ? -6.521 10.838 6.760 1.00 92.19 86 VAL A CA 1
ATOM 651 C C . VAL A 1 86 ? -7.860 11.056 7.460 1.00 92.19 86 VAL A C 1
ATOM 653 O O . VAL A 1 86 ? -8.093 12.162 7.934 1.00 92.19 86 VAL A O 1
ATOM 656 N N . ILE A 1 87 ? -8.697 10.021 7.559 1.00 90.25 87 ILE A N 1
ATOM 657 C CA . ILE A 1 87 ? -9.976 10.070 8.282 1.00 90.25 87 ILE A CA 1
ATOM 658 C C . ILE A 1 87 ?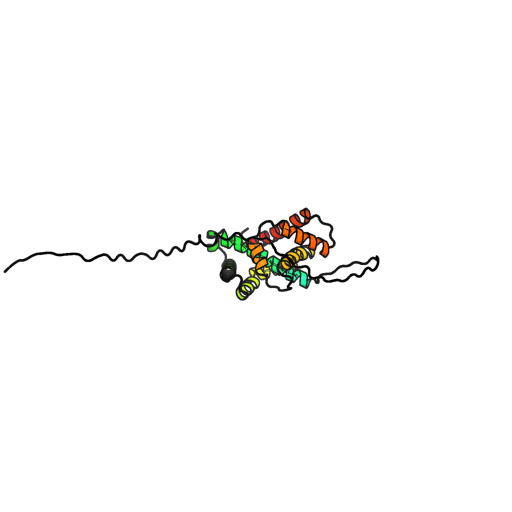 -9.717 10.334 9.767 1.00 90.25 87 ILE A C 1
ATOM 660 O O . ILE A 1 87 ? -10.181 11.340 10.298 1.00 90.25 87 ILE A O 1
ATOM 664 N N . TYR A 1 88 ? -8.882 9.495 10.381 1.00 91.25 88 TYR A N 1
ATOM 665 C CA . TYR A 1 88 ? -8.554 9.538 11.802 1.00 91.25 88 TYR A CA 1
ATOM 666 C C . TYR A 1 88 ? -7.980 10.892 12.246 1.00 91.25 88 TYR A C 1
ATOM 668 O O . TYR A 1 88 ? -8.444 11.468 13.222 1.00 91.25 88 TYR A O 1
ATOM 676 N N . PHE A 1 89 ? -7.007 11.450 11.514 1.00 88.50 89 PHE A N 1
ATOM 677 C CA . PHE A 1 89 ? -6.330 12.684 11.932 1.00 88.50 89 PHE A CA 1
ATOM 678 C C . PHE A 1 89 ? -6.999 13.984 11.475 1.00 88.50 89 PHE A C 1
ATOM 680 O O . PHE A 1 89 ? -6.643 15.044 11.991 1.00 88.50 89 PHE A O 1
ATOM 687 N N . LYS A 1 90 ? -7.873 13.964 10.459 1.00 85.31 90 LYS A N 1
ATOM 688 C CA . LYS A 1 90 ? -8.414 15.209 9.874 1.00 85.31 90 LYS A CA 1
ATOM 689 C C . LYS A 1 90 ? -9.915 15.385 10.025 1.00 85.31 90 LYS A C 1
ATOM 691 O O . LYS A 1 90 ? -10.387 16.497 9.800 1.00 85.31 90 LYS A O 1
ATOM 696 N N . TYR A 1 91 ? -10.650 14.332 10.361 1.00 83.19 91 TYR A N 1
ATOM 697 C CA . TYR A 1 91 ? -12.105 14.341 10.288 1.00 83.19 91 TYR A CA 1
ATOM 698 C C . TYR A 1 91 ? -12.751 13.773 11.557 1.00 83.19 91 TYR A C 1
ATOM 700 O O . TYR A 1 91 ? -13.567 12.856 11.482 1.00 83.19 91 TYR A O 1
ATOM 708 N N . GLU A 1 92 ? -12.425 14.352 12.718 1.00 78.56 92 GLU A N 1
ATOM 709 C CA . GLU A 1 92 ? -13.035 13.985 14.009 1.00 78.56 92 GLU A CA 1
ATOM 710 C C . GLU A 1 92 ? -14.575 14.013 13.949 1.00 78.56 92 GLU A C 1
ATOM 712 O O . GLU A 1 92 ? -15.223 13.078 14.405 1.00 78.56 92 GLU A O 1
ATOM 717 N N . ASP A 1 93 ? -15.173 15.000 13.275 1.00 82.50 93 ASP A N 1
ATOM 718 C CA . ASP A 1 93 ? -16.637 15.107 13.141 1.00 82.50 93 ASP A CA 1
ATOM 719 C C . ASP A 1 93 ? -17.262 13.972 12.300 1.00 82.50 93 ASP A C 1
ATOM 721 O O . ASP A 1 93 ? -18.425 13.596 12.480 1.00 82.50 93 ASP A O 1
ATOM 725 N N . ILE A 1 94 ? -16.499 13.406 11.356 1.00 81.94 94 ILE A N 1
ATOM 726 C CA . ILE A 1 94 ? -16.971 12.307 10.498 1.00 81.94 94 ILE A CA 1
ATOM 727 C C . ILE A 1 94 ? -16.956 10.990 11.275 1.00 81.94 94 ILE A C 1
ATOM 729 O O . ILE A 1 94 ? -17.811 10.139 11.036 1.00 81.94 94 ILE A O 1
ATOM 733 N N . MET A 1 95 ? -16.056 10.843 12.252 1.00 81.81 95 MET A N 1
ATOM 734 C CA . MET A 1 95 ? -15.913 9.625 13.055 1.00 81.81 95 MET A CA 1
ATOM 735 C C . MET A 1 95 ? -17.200 9.213 13.775 1.00 81.81 95 MET A C 1
ATOM 737 O O . MET A 1 95 ? -17.416 8.022 13.998 1.00 81.81 95 MET A O 1
ATOM 741 N N . GLU A 1 96 ? -18.062 10.165 14.144 1.00 84.38 96 GLU A N 1
ATOM 742 C CA . GLU A 1 96 ? -19.362 9.898 14.780 1.00 84.38 96 GLU A CA 1
ATOM 743 C C . GLU A 1 96 ? -20.405 9.297 13.833 1.00 84.38 96 GLU A C 1
ATOM 745 O O . GLU A 1 96 ? -21.333 8.626 14.287 1.00 84.38 96 GLU A O 1
ATOM 750 N N . HIS A 1 97 ? -20.226 9.501 12.530 1.00 86.81 97 HIS A N 1
ATOM 751 C CA . HIS A 1 97 ? -21.186 9.162 11.485 1.00 86.81 97 HIS A CA 1
ATOM 752 C C . HIS A 1 97 ? -20.749 7.969 10.625 1.00 86.81 97 HIS A C 1
ATOM 754 O O . HIS A 1 97 ? -21.485 7.568 9.724 1.00 86.81 97 HIS A O 1
ATOM 760 N N . LEU A 1 98 ? -19.564 7.407 10.883 1.00 88.75 98 LEU A N 1
ATOM 761 C CA . LEU A 1 98 ? -19.078 6.223 10.181 1.00 88.75 98 LEU A CA 1
ATOM 762 C C . LEU A 1 98 ? -19.976 5.014 10.455 1.00 88.75 98 LEU A C 1
ATOM 764 O O . LEU A 1 98 ? -20.447 4.798 11.575 1.00 88.75 98 LEU A O 1
ATOM 768 N N . GLU A 1 99 ? -20.162 4.185 9.431 1.00 92.94 99 GLU A N 1
ATOM 769 C CA . GLU A 1 99 ? -20.790 2.878 9.594 1.00 92.94 99 GLU A CA 1
ATOM 770 C C . GLU A 1 99 ? -20.001 2.017 10.591 1.00 92.94 99 GLU A C 1
ATOM 772 O O . GLU A 1 99 ? -18.782 2.145 10.716 1.00 92.94 99 GLU A O 1
ATOM 777 N N . SER A 1 100 ? -20.695 1.110 11.287 1.00 93.56 100 SER A N 1
ATOM 778 C CA . SER A 1 100 ? -20.110 0.306 12.371 1.00 93.56 100 SER A CA 1
ATOM 779 C C . SER A 1 100 ? -18.837 -0.437 11.952 1.00 93.56 100 SER A C 1
ATOM 781 O O . SER A 1 100 ? -17.872 -0.467 12.713 1.00 93.56 100 SER A O 1
ATOM 783 N N . ASP A 1 101 ? -18.814 -1.005 10.745 1.00 94.19 101 ASP A N 1
ATOM 784 C CA . ASP A 1 101 ? -17.664 -1.766 10.245 1.00 94.19 101 ASP A CA 1
ATOM 785 C C . ASP A 1 101 ? -16.477 -0.852 9.906 1.00 94.19 101 ASP A C 1
ATOM 787 O O . ASP A 1 101 ? -15.322 -1.213 10.137 1.00 94.19 101 ASP A O 1
ATOM 791 N N . VAL A 1 102 ? -16.746 0.354 9.393 1.00 94.06 102 VAL A N 1
ATOM 792 C CA . VAL A 1 102 ? -15.706 1.351 9.104 1.00 94.06 102 VAL A CA 1
ATOM 793 C C . VAL A 1 102 ? -15.148 1.927 10.402 1.00 94.06 102 VAL A C 1
ATOM 795 O O . VAL A 1 102 ? -13.934 2.059 10.532 1.00 94.06 102 VAL A O 1
ATOM 798 N N . ARG A 1 103 ? -16.003 2.208 11.392 1.00 94.19 103 ARG A N 1
ATOM 799 C CA . ARG A 1 103 ? -15.563 2.620 12.731 1.00 94.19 103 ARG A CA 1
ATOM 800 C C . ARG A 1 103 ? -14.682 1.550 13.372 1.00 94.19 103 ARG A C 1
ATOM 802 O O . ARG A 1 103 ? -13.577 1.873 13.784 1.00 94.19 103 ARG A O 1
ATOM 809 N N . SER A 1 104 ? -15.106 0.284 13.347 1.00 96.25 104 SER A N 1
ATOM 810 C CA . SER A 1 104 ? -14.293 -0.827 13.860 1.00 96.25 104 SER A CA 1
ATOM 811 C C . SER A 1 104 ? -12.922 -0.913 13.181 1.00 96.25 104 SER A C 1
ATOM 813 O O . SER A 1 104 ? -11.944 -1.276 13.830 1.00 96.25 104 SER A O 1
ATOM 815 N N . LEU A 1 105 ? -12.824 -0.596 11.887 1.00 97.00 105 LEU A N 1
ATOM 816 C CA . LEU A 1 105 ? -11.543 -0.552 11.184 1.00 97.00 105 LEU A CA 1
ATOM 817 C C . LEU A 1 105 ? -10.658 0.605 11.665 1.00 97.00 105 LEU A C 1
ATOM 819 O O . LEU A 1 105 ? -9.445 0.436 11.789 1.00 97.00 105 LEU A O 1
ATOM 823 N N . VAL A 1 106 ? -11.244 1.775 11.922 1.00 95.31 106 VAL A N 1
ATOM 824 C CA . VAL A 1 106 ? -10.493 2.918 12.450 1.00 95.31 106 VAL A CA 1
ATOM 825 C C . VAL A 1 106 ? -10.031 2.660 13.885 1.00 95.31 106 VAL A C 1
ATOM 827 O O . VAL A 1 106 ? -8.881 2.960 14.185 1.00 95.31 106 VAL A O 1
ATOM 830 N N . ASP A 1 107 ? -10.850 2.024 14.724 1.00 95.06 107 ASP A N 1
ATOM 831 C CA . ASP A 1 107 ? -10.453 1.624 16.082 1.00 95.06 107 ASP A CA 1
ATOM 832 C C . ASP A 1 107 ? -9.240 0.670 16.037 1.00 95.06 107 ASP A C 1
ATOM 834 O O . ASP A 1 107 ? -8.282 0.814 16.792 1.00 95.06 107 ASP A O 1
ATOM 838 N N . VAL A 1 108 ? -9.216 -0.272 15.083 1.00 97.12 108 VAL A N 1
ATOM 839 C CA . VAL A 1 108 ? -8.052 -1.151 14.870 1.00 97.12 108 VAL A CA 1
ATOM 840 C C . VAL A 1 108 ? -6.823 -0.369 14.389 1.00 97.12 108 VAL A C 1
ATOM 842 O O . VAL A 1 108 ? -5.701 -0.706 14.766 1.00 97.12 108 VAL A O 1
ATOM 845 N N . LEU A 1 109 ? -6.993 0.673 13.569 1.00 96.69 109 LEU A N 1
ATOM 846 C CA . LEU A 1 109 ? -5.880 1.556 13.213 1.00 96.69 109 LEU A CA 1
ATOM 847 C C . LEU A 1 109 ? -5.357 2.318 14.441 1.00 96.69 109 LEU A C 1
ATOM 849 O O . LEU A 1 109 ? -4.144 2.440 14.594 1.00 96.69 109 LEU A O 1
ATOM 853 N N . GLU A 1 110 ? -6.238 2.830 15.298 1.00 95.75 110 GLU A N 1
ATOM 854 C CA . GLU A 1 110 ? -5.852 3.507 16.540 1.00 95.75 110 GLU A CA 1
ATOM 855 C C . GLU A 1 110 ? -5.033 2.583 17.450 1.00 95.75 110 GLU A C 1
ATOM 857 O O . GLU A 1 110 ? -3.980 3.001 17.943 1.00 95.75 110 GLU A O 1
ATOM 862 N N . ASP A 1 111 ? -5.457 1.323 17.598 1.00 96.94 111 ASP A N 1
ATOM 863 C CA . ASP A 1 111 ? -4.709 0.293 18.325 1.00 96.94 111 ASP A CA 1
ATOM 864 C C . ASP A 1 111 ? -3.288 0.144 17.749 1.00 96.94 111 ASP A C 1
ATOM 866 O O . ASP A 1 111 ? -2.315 0.288 18.488 1.00 96.94 111 ASP A O 1
ATOM 870 N N . VAL A 1 112 ? -3.154 -0.035 16.424 1.00 96.44 112 VAL A N 1
ATOM 871 C CA . VAL A 1 112 ? -1.852 -0.158 15.730 1.00 96.44 112 VAL A CA 1
ATOM 872 C C . VAL A 1 112 ? -0.947 1.052 15.972 1.00 96.44 112 VAL A C 1
ATOM 874 O O . VAL A 1 112 ? 0.261 0.899 16.155 1.00 96.44 112 VAL A O 1
ATOM 877 N N . LEU A 1 113 ? -1.504 2.266 15.947 1.00 94.44 113 LEU A N 1
ATOM 878 C CA . LEU A 1 113 ? -0.733 3.494 16.158 1.00 94.44 113 LEU A CA 1
ATOM 879 C C . LEU A 1 113 ? -0.304 3.657 17.620 1.00 94.44 113 LEU A C 1
ATOM 881 O O . LEU A 1 113 ? 0.787 4.155 17.893 1.00 94.44 113 LEU A O 1
ATOM 885 N N . THR A 1 114 ? -1.153 3.239 18.557 1.00 95.50 114 THR A N 1
ATOM 886 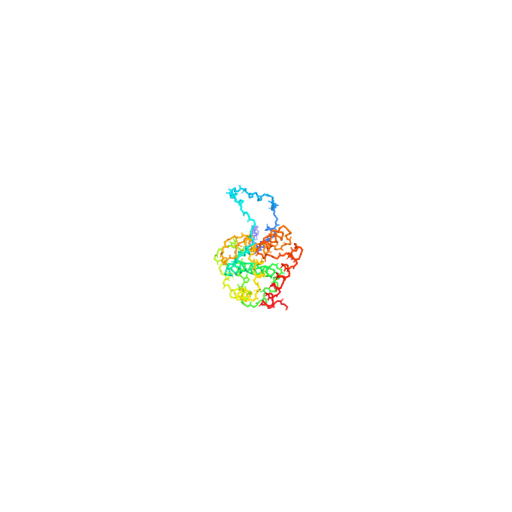C CA . THR A 1 114 ? -0.905 3.352 20.000 1.00 95.50 114 THR A CA 1
ATOM 887 C C . THR A 1 114 ? 0.069 2.287 20.497 1.00 95.50 114 THR A C 1
ATOM 889 O O . THR A 1 114 ? 0.847 2.551 21.416 1.00 95.50 114 THR A O 1
ATOM 892 N N . SER A 1 115 ? 0.064 1.105 19.879 1.00 94.12 115 SER A N 1
ATOM 893 C CA . SER A 1 115 ? 0.951 -0.011 20.215 1.00 94.12 115 SER A CA 1
ATOM 894 C C . SER A 1 115 ? 2.315 0.033 19.517 1.00 94.12 115 SER A C 1
ATOM 896 O O . SER A 1 115 ? 3.099 -0.899 19.680 1.00 94.12 115 SER A O 1
ATOM 898 N N . ASP A 1 116 ? 2.624 1.109 18.780 1.00 92.88 116 ASP A N 1
ATOM 899 C CA . ASP A 1 116 ? 3.849 1.250 17.975 1.00 92.88 116 ASP A CA 1
ATOM 900 C C . ASP A 1 116 ? 4.032 0.080 16.990 1.00 92.88 116 ASP A C 1
ATOM 902 O O . ASP A 1 116 ? 5.112 -0.495 16.846 1.00 92.88 116 ASP A O 1
ATOM 906 N N . PHE A 1 117 ? 2.945 -0.257 16.285 1.00 93.75 117 PHE A N 1
ATOM 907 C CA . PHE A 1 117 ? 2.888 -1.311 15.273 1.00 93.75 117 PHE A CA 1
ATOM 908 C C . PHE A 1 117 ? 3.147 -2.725 15.825 1.00 93.75 117 PHE A C 1
ATOM 910 O O . PHE A 1 117 ? 3.860 -3.511 15.192 1.00 93.75 117 PHE A O 1
ATOM 917 N N . ASP A 1 118 ? 2.543 -3.070 16.972 1.00 94.56 118 ASP A N 1
ATOM 918 C CA . ASP A 1 118 ? 2.574 -4.442 17.498 1.00 94.56 118 ASP A CA 1
ATOM 919 C C . ASP A 1 118 ? 2.050 -5.453 16.466 1.00 94.56 118 ASP A C 1
ATOM 921 O O . ASP A 1 118 ? 1.076 -5.213 15.745 1.00 94.56 118 ASP A O 1
ATOM 925 N N . GLU A 1 119 ? 2.687 -6.623 16.410 1.00 93.81 119 GLU A N 1
ATOM 926 C CA . GLU A 1 119 ? 2.379 -7.649 15.414 1.00 93.81 119 GLU A CA 1
ATOM 927 C C . GLU A 1 119 ? 0.923 -8.136 15.500 1.00 93.81 119 GLU A C 1
ATOM 929 O O . GLU A 1 119 ? 0.303 -8.384 14.464 1.00 93.81 119 GLU A O 1
ATOM 934 N N . ASN A 1 120 ? 0.334 -8.234 16.699 1.00 95.88 120 ASN A N 1
ATOM 935 C CA . ASN A 1 120 ? -1.047 -8.702 16.844 1.00 95.88 120 ASN A CA 1
ATOM 936 C C . ASN A 1 120 ? -2.047 -7.690 16.285 1.00 95.88 120 ASN A C 1
ATOM 938 O O . ASN A 1 120 ? -3.015 -8.081 15.627 1.00 95.88 120 ASN A O 1
ATOM 942 N N . ASP A 1 121 ? -1.806 -6.399 16.505 1.00 96.19 121 ASP A N 1
ATOM 943 C CA . ASP A 1 121 ? -2.656 -5.338 15.971 1.00 96.19 121 ASP A CA 1
ATOM 944 C C . ASP A 1 121 ? -2.494 -5.221 14.453 1.00 96.19 121 ASP A C 1
ATOM 946 O O . ASP A 1 121 ? -3.486 -5.078 13.737 1.00 96.19 121 ASP A O 1
ATOM 950 N N . LEU A 1 122 ? -1.279 -5.415 13.925 1.00 95.12 122 LEU A N 1
ATOM 951 C CA . LEU A 1 122 ? -1.050 -5.523 12.481 1.00 95.12 122 LEU A CA 1
ATOM 952 C C . LEU A 1 122 ? -1.786 -6.714 11.860 1.00 95.12 122 LEU A C 1
ATOM 954 O O . LEU A 1 122 ? -2.355 -6.583 10.775 1.00 95.12 122 LEU A O 1
ATOM 958 N N . ILE A 1 123 ? -1.811 -7.867 12.533 1.00 96.06 123 ILE A N 1
ATOM 959 C CA . ILE A 1 123 ? -2.581 -9.038 12.093 1.00 96.06 123 ILE A CA 1
ATOM 960 C C . ILE A 1 123 ? -4.081 -8.721 12.098 1.00 96.06 123 ILE A C 1
ATOM 962 O O . ILE A 1 123 ? -4.768 -9.040 11.125 1.00 96.06 123 ILE A O 1
ATOM 966 N N . ARG A 1 124 ? -4.595 -8.080 13.158 1.00 96.81 124 ARG A N 1
ATOM 967 C CA . ARG A 1 124 ? -6.004 -7.655 13.248 1.00 96.81 124 ARG A CA 1
ATOM 968 C C . ARG A 1 124 ? -6.368 -6.694 12.120 1.00 96.81 124 ARG A C 1
ATOM 970 O O . ARG A 1 124 ? -7.394 -6.890 11.475 1.00 96.81 124 ARG A O 1
ATOM 977 N N . LEU A 1 125 ? -5.514 -5.710 11.845 1.00 96.62 125 LEU A N 1
ATOM 978 C CA . LEU A 1 125 ? -5.689 -4.742 10.766 1.00 96.62 125 LEU A CA 1
ATOM 979 C C . LEU A 1 125 ? -5.682 -5.417 9.391 1.00 96.62 125 LEU A C 1
ATOM 981 O O . LEU A 1 125 ? -6.591 -5.214 8.590 1.00 96.62 125 LEU A O 1
ATOM 985 N N . ASN A 1 126 ? -4.672 -6.245 9.122 1.00 95.19 126 ASN A N 1
ATOM 986 C CA . ASN A 1 126 ? -4.499 -6.913 7.834 1.00 95.19 126 ASN A CA 1
ATOM 987 C C . ASN A 1 126 ? -5.631 -7.908 7.528 1.00 95.19 126 ASN A C 1
ATOM 989 O O . ASN A 1 126 ? -5.994 -8.088 6.368 1.00 95.19 126 ASN A O 1
ATOM 993 N N . ASN A 1 127 ? -6.187 -8.541 8.562 1.00 96.25 127 ASN A N 1
ATOM 994 C CA . ASN A 1 127 ? -7.294 -9.491 8.442 1.00 96.25 127 ASN A CA 1
ATOM 995 C C . ASN A 1 127 ? -8.669 -8.831 8.620 1.00 96.25 127 ASN A C 1
ATOM 997 O O . ASN A 1 127 ? -9.686 -9.526 8.645 1.00 96.25 127 ASN A O 1
ATOM 1001 N N . HIS A 1 128 ? -8.732 -7.506 8.771 1.00 97.75 128 HIS A N 1
ATOM 1002 C CA . HIS A 1 128 ? -10.008 -6.813 8.838 1.00 97.75 128 HIS A CA 1
ATOM 1003 C C . HIS A 1 128 ? -10.733 -6.959 7.495 1.00 97.75 128 HIS A C 1
ATOM 1005 O O . HIS A 1 128 ? -10.158 -6.669 6.445 1.00 97.75 128 HIS A O 1
ATOM 1011 N N . GLY A 1 129 ? -12.008 -7.365 7.512 1.00 97.31 129 GLY A N 1
ATOM 1012 C CA . GLY A 1 129 ? -12.725 -7.784 6.300 1.00 97.31 129 GLY A C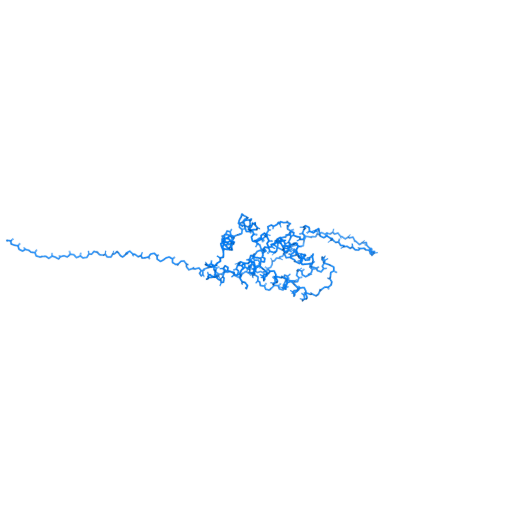A 1
ATOM 1013 C C . GLY A 1 129 ? -12.730 -6.743 5.174 1.00 97.31 129 GLY A C 1
ATOM 1014 O O . GLY A 1 129 ? -12.561 -7.097 4.012 1.00 97.31 129 GLY A O 1
ATOM 1015 N N . ILE A 1 130 ? -12.855 -5.452 5.504 1.00 97.56 130 ILE A N 1
ATOM 1016 C CA . ILE A 1 130 ? -12.767 -4.352 4.523 1.00 97.56 130 ILE A CA 1
ATOM 1017 C C . ILE A 1 130 ? -11.384 -4.317 3.846 1.00 97.56 130 ILE A C 1
ATOM 1019 O O . ILE A 1 130 ? -11.308 -4.272 2.616 1.00 97.56 130 ILE A O 1
ATOM 1023 N N . ILE A 1 131 ? -10.305 -4.379 4.637 1.00 97.44 131 ILE A N 1
ATOM 1024 C CA . ILE A 1 131 ? -8.921 -4.331 4.144 1.00 97.44 131 ILE A CA 1
ATOM 1025 C C . ILE A 1 131 ? -8.612 -5.563 3.298 1.00 97.44 131 ILE A C 1
ATOM 1027 O O . ILE A 1 131 ? -8.113 -5.449 2.177 1.00 97.44 131 ILE A O 1
ATOM 1031 N N . GLU A 1 132 ? -8.933 -6.750 3.811 1.00 96.69 132 GLU A N 1
ATOM 1032 C CA . GLU A 1 132 ? -8.657 -8.012 3.129 1.00 96.69 132 GLU A CA 1
ATOM 1033 C C . GLU A 1 132 ? -9.403 -8.091 1.789 1.00 96.69 132 GLU A C 1
ATOM 1035 O O . GLU A 1 132 ? -8.794 -8.375 0.753 1.00 96.69 132 GLU A O 1
ATOM 1040 N N . ASN A 1 133 ? -10.706 -7.788 1.782 1.00 97.62 133 ASN A N 1
ATOM 1041 C CA . ASN A 1 133 ? -11.532 -7.882 0.580 1.00 97.62 133 ASN A CA 1
ATOM 1042 C C . ASN A 1 133 ? -11.081 -6.900 -0.503 1.00 97.62 133 ASN A C 1
ATOM 1044 O O . ASN A 1 133 ? -10.963 -7.291 -1.667 1.00 97.62 133 ASN A O 1
ATOM 1048 N N . TYR A 1 134 ? -10.794 -5.646 -0.137 1.00 97.31 134 TYR A N 1
ATOM 1049 C CA . TYR A 1 134 ? -10.344 -4.647 -1.103 1.00 97.31 134 TYR A CA 1
ATOM 1050 C C . TYR A 1 134 ? -8.943 -4.963 -1.640 1.00 97.31 134 TYR A C 1
ATOM 1052 O O . TYR A 1 134 ? -8.706 -4.896 -2.848 1.00 97.31 134 TYR A O 1
ATOM 1060 N N . THR A 1 135 ? -8.032 -5.412 -0.771 1.00 97.06 135 THR A N 1
ATOM 1061 C CA . THR A 1 135 ? -6.695 -5.869 -1.179 1.00 97.06 135 THR A CA 1
ATOM 1062 C C . THR A 1 135 ? -6.788 -7.027 -2.165 1.00 97.06 135 THR A C 1
ATOM 1064 O O . THR A 1 135 ? -6.163 -6.984 -3.225 1.00 97.06 135 THR A O 1
ATOM 1067 N N . LYS A 1 136 ? -7.596 -8.048 -1.857 1.00 96.56 136 LYS A N 1
ATOM 1068 C CA . LYS A 1 136 ? -7.792 -9.215 -2.723 1.00 96.56 136 LYS A CA 1
ATOM 1069 C C . LYS A 1 136 ? -8.370 -8.819 -4.081 1.00 96.56 136 LYS A C 1
ATOM 1071 O O . LYS A 1 136 ? -7.837 -9.234 -5.106 1.00 96.56 136 LYS A O 1
ATOM 1076 N N . LEU A 1 137 ? -9.400 -7.969 -4.088 1.00 97.19 137 LEU A N 1
ATOM 1077 C CA . LEU A 1 137 ? -9.997 -7.437 -5.314 1.00 97.19 137 LEU A CA 1
ATOM 1078 C C . LEU A 1 137 ? -8.944 -6.769 -6.208 1.00 97.19 137 LEU A C 1
ATOM 1080 O O . LEU A 1 137 ? -8.869 -7.060 -7.403 1.00 97.19 137 LEU A O 1
ATOM 1084 N N . LEU A 1 138 ? -8.114 -5.892 -5.637 1.00 97.50 138 LEU A N 1
ATOM 1085 C CA . LEU A 1 138 ? -7.082 -5.183 -6.391 1.00 97.50 138 LEU A CA 1
ATOM 1086 C C . LEU A 1 138 ? -5.982 -6.119 -6.881 1.00 97.50 138 LEU A C 1
ATOM 1088 O O . LEU A 1 138 ? -5.597 -6.045 -8.043 1.00 97.50 138 LEU A O 1
ATOM 1092 N N . VAL A 1 139 ? -5.508 -7.034 -6.042 1.00 96.19 139 VAL A N 1
ATOM 1093 C CA . VAL A 1 139 ? -4.497 -8.026 -6.430 1.00 96.19 139 VAL A CA 1
ATOM 1094 C C . VAL A 1 139 ? -4.973 -8.910 -7.588 1.00 96.19 139 VAL A C 1
ATOM 1096 O O . VAL A 1 139 ? -4.159 -9.318 -8.415 1.00 96.19 139 VAL A O 1
ATOM 1099 N N . ASP A 1 140 ? -6.272 -9.198 -7.664 1.00 95.50 140 ASP A N 1
ATOM 1100 C CA . ASP A 1 140 ? -6.864 -10.002 -8.735 1.00 95.50 140 ASP A CA 1
ATOM 1101 C C . ASP A 1 140 ? -7.138 -9.198 -10.020 1.00 95.50 140 ASP A C 1
ATOM 1103 O O . ASP A 1 140 ? -7.240 -9.788 -11.096 1.00 95.50 140 ASP A O 1
ATOM 1107 N N . THR A 1 141 ? -7.228 -7.867 -9.924 1.00 96.06 141 THR A N 1
ATOM 1108 C CA . THR A 1 141 ? -7.622 -6.981 -11.037 1.00 96.06 141 THR A CA 1
ATOM 1109 C C . THR A 1 141 ? -6.444 -6.218 -11.649 1.00 96.06 141 THR A C 1
ATOM 1111 O O . THR A 1 141 ? -6.460 -5.885 -12.835 1.00 96.06 141 THR A O 1
ATOM 1114 N N . LEU A 1 142 ? -5.423 -5.899 -10.852 1.00 96.12 142 LEU A N 1
ATOM 1115 C CA . LEU A 1 142 ? -4.268 -5.129 -11.296 1.00 96.12 142 LEU A CA 1
ATOM 1116 C C . LEU A 1 142 ? -3.418 -5.921 -12.294 1.00 96.12 142 LEU A C 1
ATOM 1118 O O . LEU A 1 142 ? -3.223 -7.128 -12.176 1.00 96.12 142 LEU A O 1
ATOM 1122 N N . THR A 1 143 ? -2.866 -5.203 -13.271 1.00 95.44 143 THR A N 1
ATOM 1123 C CA . THR A 1 143 ? -1.905 -5.778 -14.220 1.00 95.44 143 THR A CA 1
ATOM 1124 C C . THR A 1 143 ? -0.598 -6.154 -13.517 1.00 95.44 143 THR A C 1
ATOM 1126 O O . THR A 1 143 ? -0.225 -5.509 -12.536 1.00 95.44 143 THR A O 1
ATOM 1129 N N . ASP A 1 144 ? 0.146 -7.123 -14.060 1.00 93.88 144 ASP A N 1
ATOM 1130 C CA . ASP A 1 144 ? 1.470 -7.523 -13.545 1.00 93.88 144 ASP A CA 1
ATOM 1131 C C . ASP A 1 144 ? 2.431 -6.336 -13.391 1.00 93.88 144 ASP A C 1
ATOM 1133 O O . ASP A 1 144 ? 3.246 -6.286 -12.475 1.00 93.88 144 ASP A O 1
ATOM 1137 N N . ASP A 1 145 ? 2.304 -5.350 -14.272 1.00 94.12 145 ASP A N 1
ATOM 1138 C CA . ASP A 1 145 ? 3.069 -4.113 -14.255 1.00 94.12 145 ASP A CA 1
ATOM 1139 C C . ASP A 1 145 ? 2.730 -3.229 -13.037 1.00 94.12 145 ASP A C 1
ATOM 1141 O O . ASP A 1 145 ? 3.629 -2.773 -12.327 1.00 94.12 145 ASP A O 1
ATOM 1145 N N . CYS A 1 146 ? 1.441 -3.053 -12.729 1.00 96.44 146 CYS A N 1
ATOM 1146 C CA . CYS A 1 146 ? 1.005 -2.358 -11.516 1.00 96.44 146 CYS A CA 1
ATOM 1147 C C . CYS A 1 146 ? 1.387 -3.135 -10.252 1.00 96.44 146 CYS A C 1
ATOM 1149 O O . CYS A 1 146 ? 1.821 -2.527 -9.273 1.00 96.44 146 CYS A O 1
ATOM 1151 N N . LEU A 1 147 ? 1.250 -4.466 -10.280 1.00 96.25 147 LEU A N 1
ATOM 1152 C CA . LEU A 1 147 ? 1.680 -5.330 -9.186 1.00 96.25 147 LEU A CA 1
ATOM 1153 C C . LEU A 1 147 ? 3.176 -5.150 -8.933 1.00 96.25 147 LEU A C 1
ATOM 1155 O O . LEU A 1 147 ? 3.545 -4.877 -7.799 1.00 96.25 147 LEU A O 1
ATOM 1159 N N . LEU A 1 148 ? 4.014 -5.186 -9.973 1.00 95.50 148 LEU A N 1
ATOM 1160 C CA . LEU A 1 148 ? 5.455 -4.957 -9.862 1.00 95.50 148 LEU A CA 1
ATOM 1161 C C . LEU A 1 148 ? 5.777 -3.611 -9.216 1.00 95.50 148 LEU A C 1
ATOM 1163 O O . LEU A 1 148 ? 6.594 -3.559 -8.300 1.00 95.50 148 LEU A O 1
ATOM 1167 N N . ILE A 1 149 ? 5.131 -2.530 -9.657 1.00 96.38 149 ILE A N 1
ATOM 1168 C CA . ILE A 1 149 ? 5.333 -1.201 -9.070 1.00 96.38 149 ILE A CA 1
ATOM 1169 C C . ILE A 1 149 ? 5.050 -1.225 -7.562 1.00 96.38 149 ILE A C 1
ATOM 1171 O O . ILE A 1 149 ? 5.867 -0.737 -6.784 1.00 96.38 149 ILE A O 1
ATOM 1175 N N . LEU A 1 150 ? 3.934 -1.822 -7.142 1.00 96.56 150 LEU A N 1
ATOM 1176 C CA . LEU A 1 150 ? 3.560 -1.922 -5.730 1.00 96.56 150 LEU A CA 1
ATOM 1177 C C . LEU A 1 150 ? 4.514 -2.834 -4.944 1.00 96.56 150 LEU A C 1
ATOM 1179 O O . LEU A 1 150 ? 4.947 -2.470 -3.851 1.00 96.56 150 LEU A O 1
ATOM 1183 N N . SER A 1 151 ? 4.908 -3.978 -5.507 1.00 95.19 151 SER A N 1
ATOM 1184 C CA . SER A 1 151 ? 5.877 -4.885 -4.883 1.00 95.19 151 SER A CA 1
ATOM 1185 C C . SER A 1 151 ? 7.221 -4.206 -4.645 1.00 95.19 151 SER A C 1
ATOM 1187 O O . SER A 1 151 ? 7.820 -4.400 -3.592 1.00 95.19 151 SER A O 1
ATOM 1189 N N . LEU A 1 152 ? 7.686 -3.384 -5.592 1.00 95.12 152 LEU A N 1
ATOM 1190 C CA . LEU A 1 152 ? 8.947 -2.653 -5.467 1.00 95.12 152 LEU A CA 1
ATOM 1191 C C . LEU A 1 152 ? 8.940 -1.674 -4.291 1.00 95.12 152 LEU A C 1
ATOM 1193 O O . LEU A 1 152 ? 9.984 -1.502 -3.661 1.00 95.12 152 LEU A O 1
ATOM 1197 N N . VAL A 1 153 ? 7.788 -1.064 -3.981 1.00 94.88 153 VAL A N 1
ATOM 1198 C CA . VAL A 1 153 ? 7.641 -0.224 -2.784 1.00 94.88 153 VAL A CA 1
ATOM 1199 C C . VAL A 1 153 ? 7.842 -1.074 -1.539 1.00 94.88 153 VAL A C 1
ATOM 1201 O O . VAL A 1 153 ? 8.689 -0.743 -0.717 1.00 94.88 153 VAL A O 1
ATOM 1204 N N . THR A 1 154 ? 7.143 -2.202 -1.419 1.00 94.81 154 THR A N 1
ATOM 1205 C CA . THR A 1 154 ? 7.308 -3.107 -0.273 1.00 94.81 154 THR A CA 1
ATOM 1206 C C . THR A 1 154 ? 8.756 -3.568 -0.132 1.00 94.81 154 THR A C 1
ATOM 1208 O O . THR A 1 154 ? 9.344 -3.382 0.928 1.00 94.81 154 THR A O 1
ATOM 1211 N N . TRP A 1 155 ? 9.383 -4.038 -1.215 1.00 93.56 155 TRP A N 1
ATOM 1212 C CA . TRP A 1 155 ? 10.781 -4.494 -1.224 1.00 93.56 155 TRP A CA 1
ATOM 1213 C C . TRP A 1 155 ? 11.818 -3.392 -1.011 1.00 93.56 155 TRP A C 1
ATOM 1215 O O . TRP A 1 155 ? 13.014 -3.670 -0.880 1.00 93.56 155 TRP A O 1
ATOM 1225 N N . HIS A 1 156 ? 11.412 -2.124 -1.022 1.00 93.00 156 HIS A N 1
ATOM 1226 C CA . HIS A 1 156 ? 12.273 -1.048 -0.558 1.00 93.00 156 HIS A CA 1
ATOM 1227 C C . HIS A 1 156 ? 12.398 -1.048 0.970 1.00 93.00 156 HIS A C 1
ATOM 1229 O O . HIS A 1 156 ? 13.499 -0.842 1.475 1.00 93.00 156 HIS A O 1
ATOM 1235 N N . PHE A 1 157 ? 11.300 -1.306 1.685 1.00 90.56 157 PHE A N 1
ATOM 1236 C CA . PHE A 1 157 ? 11.246 -1.263 3.149 1.00 90.56 157 PHE A CA 1
ATOM 1237 C C . PHE A 1 157 ? 11.502 -2.622 3.802 1.00 90.56 157 PHE A C 1
ATOM 1239 O O . PHE A 1 157 ? 12.112 -2.676 4.865 1.00 90.56 157 PHE A O 1
ATOM 1246 N N . ASP A 1 158 ? 11.078 -3.709 3.162 1.00 86.06 158 ASP A N 1
ATOM 1247 C CA . ASP A 1 158 ? 11.345 -5.071 3.603 1.00 86.06 158 ASP A CA 1
ATOM 1248 C C . ASP A 1 158 ? 11.476 -6.010 2.401 1.00 86.06 158 ASP A C 1
ATOM 1250 O O . ASP A 1 158 ? 10.558 -6.167 1.598 1.00 86.06 158 ASP A O 1
ATOM 1254 N N . ALA A 1 159 ? 12.635 -6.655 2.281 1.00 72.69 159 ALA A N 1
ATOM 1255 C CA . ALA A 1 159 ? 12.887 -7.653 1.247 1.00 72.69 159 ALA A CA 1
ATOM 1256 C C . ALA A 1 159 ? 12.226 -9.010 1.555 1.00 72.69 159 ALA A C 1
ATOM 1258 O O . ALA A 1 159 ? 12.294 -9.924 0.728 1.00 72.69 159 ALA A O 1
ATOM 1259 N N . SER A 1 160 ? 11.621 -9.176 2.736 1.00 69.94 160 SER A N 1
ATOM 1260 C CA . SER A 1 160 ? 10.897 -10.391 3.085 1.00 69.94 160 SER A CA 1
ATOM 1261 C C . SER A 1 160 ? 9.651 -10.568 2.210 1.00 69.94 160 SER A C 1
ATOM 1263 O O . SER A 1 160 ? 9.050 -9.626 1.699 1.00 69.94 160 SER A O 1
ATOM 1265 N N . SER A 1 161 ? 9.252 -11.825 2.018 1.00 63.22 161 SER A N 1
ATOM 1266 C CA . SER A 1 161 ? 7.995 -12.174 1.341 1.00 63.22 161 SER A CA 1
ATOM 1267 C C . SER A 1 161 ? 6.818 -12.249 2.321 1.00 63.22 161 SER A C 1
ATOM 1269 O O . SER A 1 161 ? 5.861 -12.985 2.067 1.00 63.22 161 SER A O 1
ATOM 1271 N N . SER A 1 162 ? 6.907 -11.557 3.465 1.00 74.12 162 SER A N 1
ATOM 1272 C CA . SER A 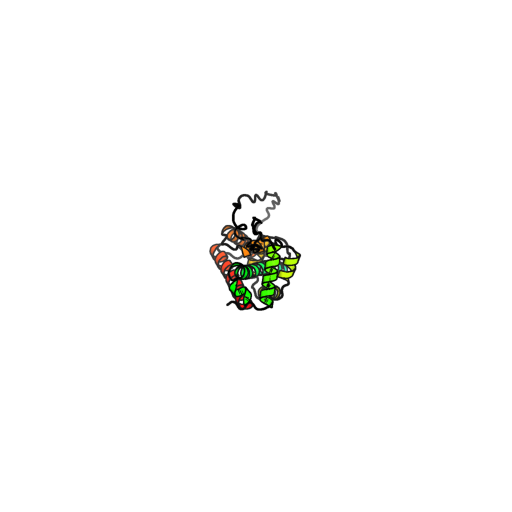1 162 ? 5.816 -11.510 4.436 1.00 74.12 162 SER A CA 1
ATOM 1273 C C . SER A 1 162 ? 4.567 -10.905 3.801 1.00 74.12 162 SER A C 1
ATOM 1275 O O . SER A 1 162 ? 4.638 -10.018 2.952 1.00 74.12 162 SER A O 1
ATOM 1277 N N . ARG A 1 163 ? 3.402 -11.416 4.206 1.00 73.25 163 ARG A N 1
ATOM 1278 C CA . ARG A 1 163 ? 2.111 -10.829 3.823 1.00 73.25 163 ARG A CA 1
ATOM 1279 C C . ARG A 1 163 ? 1.752 -9.627 4.687 1.00 73.25 163 ARG A C 1
ATOM 1281 O O . ARG A 1 163 ? 0.954 -8.809 4.248 1.00 73.25 163 ARG A O 1
ATOM 1288 N N . LEU A 1 164 ? 2.321 -9.539 5.888 1.00 88.06 164 LEU A N 1
ATOM 1289 C CA . LEU A 1 164 ? 2.104 -8.401 6.767 1.00 88.06 164 LEU A CA 1
ATOM 1290 C C . LEU A 1 164 ? 2.930 -7.213 6.268 1.00 88.06 164 LEU A C 1
ATOM 1292 O O . LEU A 1 164 ? 4.108 -7.392 5.942 1.00 88.06 164 LEU A O 1
ATOM 1296 N N . PRO A 1 165 ? 2.343 -6.009 6.204 1.00 88.81 165 PRO A N 1
ATOM 1297 C CA . PRO A 1 165 ? 3.094 -4.820 5.849 1.00 88.81 165 PRO A CA 1
ATOM 1298 C C . PRO A 1 165 ? 4.131 -4.516 6.941 1.00 88.81 165 PRO A C 1
ATOM 1300 O O . PRO A 1 165 ? 3.780 -4.476 8.122 1.00 88.81 165 PRO A O 1
ATOM 1303 N N . PRO A 1 166 ? 5.405 -4.276 6.586 1.00 91.19 166 PRO A N 1
ATOM 1304 C CA . PRO A 1 166 ? 6.405 -3.890 7.572 1.00 91.19 166 PRO A CA 1
ATOM 1305 C C . PRO A 1 166 ? 6.059 -2.503 8.156 1.00 91.19 166 PRO A C 1
ATOM 1307 O O . PRO A 1 166 ? 5.618 -1.627 7.403 1.00 91.19 166 PRO A O 1
ATOM 1310 N N . PRO A 1 167 ? 6.313 -2.240 9.454 1.00 93.12 167 PRO A N 1
ATOM 1311 C CA . PRO A 1 167 ? 5.971 -0.963 10.094 1.00 93.12 167 PRO A CA 1
ATOM 1312 C C . PRO A 1 167 ? 6.490 0.275 9.348 1.00 93.12 167 PRO A C 1
ATOM 1314 O O . PRO A 1 167 ? 5.773 1.258 9.182 1.00 93.12 167 PRO A O 1
ATOM 1317 N N . LEU A 1 168 ? 7.710 0.209 8.799 1.00 92.31 168 LEU A N 1
ATOM 1318 C CA . LEU A 1 168 ? 8.301 1.315 8.034 1.00 92.31 168 LEU A CA 1
ATOM 1319 C C . LEU A 1 168 ? 7.552 1.628 6.730 1.00 92.31 168 LEU A C 1
ATOM 1321 O O . LEU A 1 168 ? 7.512 2.787 6.320 1.00 92.31 168 LEU A O 1
ATOM 1325 N N . LEU A 1 169 ? 6.946 0.625 6.086 1.00 94.19 169 LEU A N 1
ATOM 1326 C CA . LEU A 1 169 ? 6.100 0.837 4.909 1.00 94.19 169 LEU A CA 1
ATOM 1327 C C . LEU A 1 169 ? 4.817 1.569 5.303 1.00 94.19 169 LEU A C 1
ATOM 1329 O O . LEU A 1 169 ? 4.419 2.512 4.621 1.00 94.19 169 LEU A O 1
ATOM 1333 N N . LEU A 1 170 ? 4.189 1.159 6.411 1.00 94.81 170 LEU A N 1
ATOM 1334 C CA . LEU A 1 170 ? 2.988 1.819 6.922 1.00 94.81 170 LEU A CA 1
ATOM 1335 C C . LEU A 1 170 ? 3.277 3.268 7.302 1.00 94.81 170 LEU A C 1
ATOM 1337 O O . LEU A 1 170 ? 2.571 4.159 6.841 1.00 94.81 170 LEU A O 1
ATOM 1341 N N . LEU A 1 171 ? 4.350 3.512 8.057 1.00 93.25 171 LEU A N 1
ATOM 1342 C CA . LEU A 1 171 ? 4.798 4.860 8.409 1.00 93.25 171 LEU A CA 1
ATOM 1343 C C . LEU A 1 171 ? 5.061 5.714 7.170 1.00 93.25 171 LEU A C 1
ATOM 1345 O O . LEU A 1 171 ? 4.589 6.846 7.099 1.00 93.25 171 LEU A O 1
ATOM 1349 N N . TYR A 1 172 ? 5.742 5.166 6.161 1.00 93.75 172 TYR A N 1
ATOM 1350 C CA . TYR A 1 172 ? 5.966 5.873 4.902 1.00 93.75 172 TYR A CA 1
ATOM 1351 C C . TYR A 1 172 ? 4.653 6.315 4.241 1.00 93.75 172 TYR A C 1
ATOM 1353 O O . TYR A 1 172 ? 4.546 7.456 3.788 1.00 93.75 172 TYR A O 1
ATOM 1361 N N . PHE A 1 173 ? 3.642 5.446 4.207 1.00 94.75 173 PHE A N 1
ATOM 1362 C CA . PHE A 1 173 ? 2.334 5.799 3.665 1.00 94.75 173 PHE A CA 1
ATOM 1363 C C . PHE A 1 173 ? 1.570 6.782 4.560 1.00 94.75 173 PHE A C 1
ATOM 1365 O O . PHE A 1 173 ? 1.035 7.765 4.049 1.00 94.75 173 PHE A O 1
ATOM 1372 N N . ILE A 1 174 ? 1.550 6.588 5.881 1.00 93.12 174 ILE A N 1
ATOM 1373 C CA . ILE A 1 174 ? 0.901 7.497 6.843 1.00 93.12 174 ILE A CA 1
ATOM 1374 C C . ILE A 1 174 ? 1.497 8.898 6.750 1.00 93.12 174 ILE A C 1
ATOM 1376 O O . ILE A 1 174 ? 0.759 9.879 6.748 1.00 93.12 174 ILE A O 1
ATOM 1380 N N . GLU A 1 175 ? 2.813 9.011 6.601 1.00 91.25 175 GLU A N 1
ATOM 1381 C CA . GLU A 1 175 ? 3.521 10.283 6.481 1.00 91.25 175 GLU A CA 1
ATOM 1382 C C . GLU A 1 175 ? 3.710 10.734 5.032 1.00 91.25 175 GLU A C 1
ATOM 1384 O O . GLU A 1 175 ? 4.427 11.708 4.792 1.00 91.25 175 GLU A O 1
ATOM 1389 N N . TRP A 1 176 ? 3.060 10.068 4.068 1.00 85.81 176 TRP A N 1
ATOM 1390 C CA . TRP A 1 176 ? 3.355 10.202 2.645 1.00 85.81 176 TRP A CA 1
ATOM 1391 C C . TRP A 1 176 ? 3.533 11.652 2.207 1.00 85.81 176 TRP A C 1
ATOM 1393 O O . TRP A 1 176 ? 2.597 12.468 2.231 1.00 85.81 176 TRP A O 1
ATOM 1403 N N . ARG A 1 177 ? 4.760 11.924 1.765 1.00 80.94 177 ARG A N 1
ATOM 1404 C CA . ARG A 1 177 ? 5.221 13.141 1.106 1.00 80.94 177 ARG A CA 1
ATOM 1405 C C . ARG A 1 177 ? 6.009 12.728 -0.122 1.00 80.94 177 ARG A C 1
ATOM 1407 O O . ARG A 1 177 ? 6.653 11.678 -0.135 1.00 80.94 177 ARG A O 1
ATOM 1414 N N . GLU A 1 178 ? 5.959 13.568 -1.145 1.00 77.94 178 GLU A N 1
ATOM 1415 C CA . GLU A 1 178 ? 6.708 13.335 -2.371 1.00 77.94 178 GLU A CA 1
ATOM 1416 C C . GLU A 1 178 ? 8.205 13.186 -2.056 1.00 77.94 178 GLU A C 1
ATOM 1418 O O . GLU A 1 178 ? 8.832 14.085 -1.493 1.00 77.94 178 GLU A O 1
ATOM 1423 N N . ASN A 1 179 ? 8.764 12.018 -2.381 1.00 83.75 179 ASN A N 1
ATOM 1424 C CA . 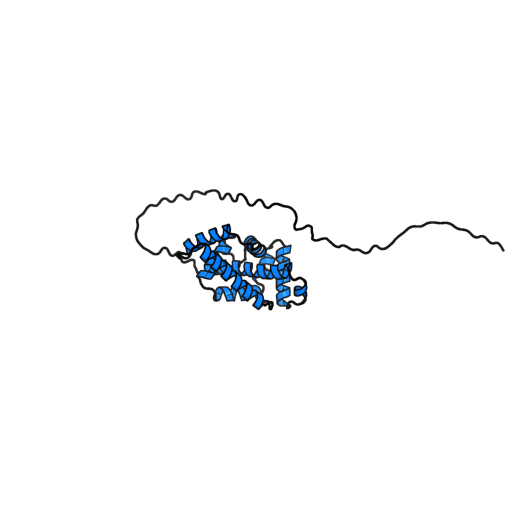ASN A 1 179 ? 10.156 11.679 -2.114 1.00 83.75 179 ASN A CA 1
ATOM 1425 C C . ASN A 1 179 ? 10.841 11.314 -3.432 1.00 83.75 179 ASN A C 1
ATOM 1427 O O . ASN A 1 179 ? 10.836 10.162 -3.869 1.00 83.75 179 ASN A O 1
ATOM 1431 N N . SER A 1 180 ? 11.453 12.319 -4.057 1.00 85.81 180 SER A N 1
ATOM 1432 C CA . SER A 1 180 ? 12.156 12.169 -5.335 1.00 85.81 180 SER A CA 1
ATOM 1433 C C . SER A 1 180 ? 13.296 11.143 -5.279 1.00 85.81 180 SER A C 1
ATOM 1435 O O . SER A 1 180 ? 13.572 10.478 -6.278 1.00 85.81 180 SER A O 1
ATOM 1437 N N . GLY A 1 181 ? 13.929 10.966 -4.113 1.00 90.75 181 GLY A N 1
ATOM 1438 C CA . GLY A 1 181 ? 14.961 9.953 -3.895 1.00 90.75 181 GLY A CA 1
ATOM 1439 C C . GLY A 1 181 ? 14.402 8.534 -3.967 1.00 90.75 181 GLY A C 1
ATOM 1440 O O . GLY A 1 181 ? 14.953 7.692 -4.675 1.00 90.75 181 GLY A O 1
ATOM 1441 N N . LEU A 1 182 ? 13.274 8.284 -3.298 1.00 91.06 182 LEU A N 1
ATOM 1442 C CA . LEU A 1 182 ? 12.587 6.996 -3.366 1.00 91.06 182 LEU A CA 1
ATOM 1443 C C . LEU A 1 182 ? 12.100 6.701 -4.787 1.00 91.06 182 LEU A C 1
ATOM 1445 O O . LEU A 1 182 ? 12.330 5.605 -5.286 1.00 91.06 182 LEU A O 1
ATOM 1449 N N . TYR A 1 183 ? 11.500 7.677 -5.472 1.00 93.75 183 TYR A N 1
ATOM 1450 C CA . TYR A 1 183 ? 11.023 7.482 -6.846 1.00 93.75 183 TYR A CA 1
ATOM 1451 C C . TYR A 1 183 ? 12.145 7.096 -7.796 1.00 93.75 183 TYR A C 1
ATOM 1453 O O . TYR A 1 183 ? 11.955 6.216 -8.629 1.00 93.75 183 TYR A O 1
ATOM 1461 N N . LYS A 1 184 ? 13.330 7.690 -7.629 1.00 95.44 184 LYS A N 1
ATOM 1462 C CA . LYS A 1 184 ? 14.509 7.303 -8.398 1.00 95.44 184 LYS A CA 1
ATOM 1463 C C . LYS A 1 184 ? 14.917 5.852 -8.131 1.00 95.44 184 LYS A C 1
ATOM 1465 O O . LYS A 1 184 ? 15.110 5.109 -9.083 1.00 95.44 184 LYS A O 1
ATOM 1470 N N . ILE A 1 185 ? 14.985 5.436 -6.863 1.00 95.12 185 ILE A N 1
ATOM 1471 C CA . ILE A 1 185 ? 15.332 4.052 -6.490 1.00 95.12 185 ILE A CA 1
ATOM 1472 C C . ILE A 1 185 ? 14.314 3.055 -7.059 1.00 95.12 185 ILE A C 1
ATOM 1474 O O . ILE A 1 185 ? 14.694 2.014 -7.594 1.00 95.12 185 ILE A O 1
ATOM 1478 N N . LEU A 1 186 ? 13.021 3.361 -6.940 1.00 95.19 186 LEU A N 1
ATOM 1479 C CA . LEU A 1 186 ? 11.954 2.511 -7.464 1.00 95.19 186 LEU A CA 1
ATOM 1480 C C . LEU A 1 186 ? 11.987 2.449 -8.991 1.00 95.19 186 LEU A C 1
ATOM 1482 O O . LEU A 1 186 ? 11.824 1.368 -9.547 1.00 95.19 186 LEU A O 1
ATOM 1486 N N . TRP A 1 187 ? 12.239 3.575 -9.659 1.00 96.19 187 TRP A N 1
ATOM 1487 C CA . TRP A 1 187 ? 12.380 3.648 -11.110 1.00 96.19 187 TRP A CA 1
ATOM 1488 C C . TRP A 1 187 ? 13.572 2.835 -11.621 1.00 96.19 187 TRP A C 1
ATOM 1490 O O . TRP A 1 187 ? 13.394 2.053 -12.552 1.00 96.19 187 TRP A O 1
ATOM 1500 N N . ASP A 1 188 ? 14.749 2.969 -10.996 1.00 94.38 188 ASP A N 1
ATOM 1501 C CA . ASP A 1 188 ? 15.951 2.203 -11.356 1.00 94.38 188 ASP A CA 1
ATOM 1502 C C . ASP A 1 188 ? 15.647 0.694 -11.287 1.00 94.38 188 ASP A C 1
ATOM 1504 O O . ASP A 1 188 ? 15.827 -0.038 -12.262 1.00 94.38 188 ASP A O 1
ATOM 1508 N N . ARG A 1 189 ? 15.057 0.237 -10.171 1.00 94.12 189 ARG A N 1
ATOM 1509 C CA . ARG A 1 189 ? 14.647 -1.168 -9.999 1.00 94.12 189 ARG A CA 1
ATOM 1510 C C . ARG A 1 189 ? 13.554 -1.580 -10.983 1.00 94.12 189 ARG A C 1
ATOM 1512 O O . ARG A 1 189 ? 13.566 -2.698 -11.490 1.00 94.12 189 ARG A O 1
ATOM 1519 N N . TYR A 1 190 ? 12.592 -0.708 -11.261 1.00 94.75 190 TYR A N 1
ATOM 1520 C CA . TYR A 1 190 ? 11.530 -0.987 -12.220 1.00 94.75 190 TYR A CA 1
ATOM 1521 C C . TYR A 1 190 ? 12.087 -1.171 -13.633 1.00 94.75 190 TYR A C 1
ATOM 1523 O O . TYR A 1 190 ? 11.678 -2.104 -14.321 1.00 94.75 190 TYR A O 1
ATOM 1531 N N . ALA A 1 191 ? 13.033 -0.337 -14.067 1.00 92.25 191 ALA A N 1
ATOM 1532 C CA . ALA A 1 191 ? 13.672 -0.466 -15.374 1.00 92.25 191 ALA A CA 1
ATOM 1533 C C . ALA A 1 191 ? 14.427 -1.801 -15.503 1.00 92.25 191 ALA A C 1
ATOM 1535 O O . ALA A 1 191 ? 14.322 -2.473 -16.529 1.00 92.25 191 ALA A O 1
ATOM 1536 N N . GLU A 1 192 ? 15.114 -2.228 -14.438 1.00 89.38 192 GLU A N 1
ATOM 1537 C CA . GLU A 1 192 ? 15.802 -3.524 -14.379 1.00 89.38 192 GLU A CA 1
ATOM 1538 C C . GLU A 1 192 ? 14.836 -4.718 -14.451 1.00 89.38 192 GLU A C 1
ATOM 1540 O O . GLU A 1 192 ? 15.128 -5.704 -15.126 1.00 89.38 192 GLU A O 1
ATOM 1545 N N . ASN A 1 193 ? 13.685 -4.637 -13.775 1.00 86.12 193 ASN A N 1
ATOM 1546 C CA . ASN A 1 193 ? 12.769 -5.774 -13.618 1.00 86.12 193 ASN A CA 1
ATOM 1547 C C . ASN A 1 193 ? 11.680 -5.855 -14.698 1.00 86.12 193 ASN A C 1
ATOM 1549 O O . ASN A 1 193 ? 11.216 -6.945 -15.019 1.00 86.12 193 ASN A O 1
ATOM 1553 N N . SER A 1 194 ? 11.253 -4.725 -15.263 1.00 86.00 194 SER A N 1
ATOM 1554 C CA . SER A 1 194 ? 10.189 -4.686 -16.278 1.00 86.00 194 SER A CA 1
ATOM 1555 C C . SER A 1 194 ? 10.710 -4.876 -17.705 1.00 86.00 194 SER A C 1
ATOM 1557 O O . SER A 1 194 ? 9.928 -5.176 -18.606 1.00 86.00 194 SER A O 1
ATOM 1559 N N . GLY A 1 195 ? 12.008 -4.636 -17.939 1.00 80.06 195 GLY A N 1
ATOM 1560 C CA . GLY A 1 195 ? 12.589 -4.556 -19.283 1.00 80.06 195 GLY A CA 1
ATOM 1561 C C . GLY A 1 195 ? 12.041 -3.398 -20.130 1.00 80.06 195 GLY A C 1
ATOM 1562 O O . GLY A 1 195 ? 12.358 -3.302 -21.317 1.00 80.06 195 GLY A O 1
ATOM 1563 N N . GLN A 1 196 ? 11.214 -2.524 -19.548 1.00 83.56 196 GLN A N 1
ATOM 1564 C CA . GLN A 1 196 ? 10.632 -1.378 -20.231 1.00 83.56 196 GLN A CA 1
ATOM 1565 C C . GLN A 1 196 ? 11.576 -0.180 -20.164 1.00 83.56 196 GLN A C 1
ATOM 1567 O O . GLN A 1 196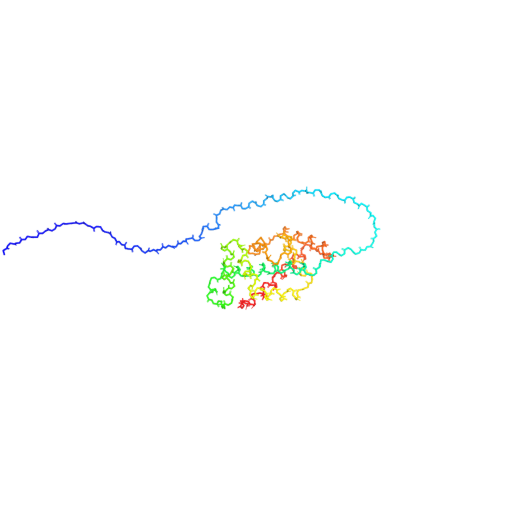 ? 12.117 0.167 -19.114 1.00 83.56 196 GLN A O 1
ATOM 1572 N N . VAL A 1 197 ? 11.702 0.522 -21.288 1.00 85.12 197 VAL A N 1
ATOM 1573 C CA . VAL A 1 197 ? 12.376 1.819 -21.333 1.00 85.12 197 VAL A CA 1
ATOM 1574 C C . VAL A 1 197 ? 11.355 2.894 -20.960 1.00 85.12 197 VAL A C 1
ATOM 1576 O O . VAL A 1 197 ? 10.476 3.220 -21.753 1.00 85.12 197 VAL A O 1
ATOM 1579 N N . THR A 1 198 ? 11.464 3.445 -19.751 1.00 92.38 198 THR A N 1
ATOM 1580 C CA . THR A 1 198 ? 10.639 4.569 -19.277 1.00 92.38 198 THR A CA 1
ATOM 1581 C C . THR A 1 198 ? 11.514 5.649 -18.652 1.00 92.38 198 THR A C 1
ATOM 1583 O O . THR A 1 198 ? 12.531 5.341 -18.030 1.00 92.38 198 THR A O 1
ATOM 1586 N N . SER A 1 199 ? 11.121 6.917 -18.778 1.00 95.88 199 SER A N 1
ATOM 1587 C CA . SER A 1 199 ? 11.759 8.004 -18.029 1.00 95.88 199 SER A CA 1
ATOM 1588 C C . SER A 1 199 ? 11.317 7.991 -16.561 1.00 95.88 199 SER A C 1
ATOM 1590 O O . SER A 1 199 ? 10.243 7.476 -16.230 1.00 95.88 199 SER A O 1
ATOM 1592 N N . LEU A 1 200 ? 12.129 8.594 -15.686 1.00 95.38 200 LEU A N 1
ATOM 1593 C CA . LEU A 1 200 ? 11.793 8.787 -14.270 1.00 95.38 200 LEU A CA 1
ATOM 1594 C C . LEU A 1 200 ? 10.495 9.590 -14.095 1.00 95.38 200 LEU A C 1
ATOM 1596 O O . LEU A 1 200 ? 9.678 9.272 -13.235 1.00 95.38 200 LEU A O 1
ATOM 1600 N N . GLU A 1 201 ? 10.286 10.610 -14.928 1.00 95.88 201 GLU A N 1
ATOM 1601 C CA . GLU A 1 201 ? 9.075 11.437 -14.915 1.00 95.88 201 GLU A CA 1
ATOM 1602 C C . GLU A 1 201 ? 7.829 10.610 -15.250 1.00 95.88 201 GLU A C 1
ATOM 1604 O O . GLU A 1 201 ? 6.851 10.630 -14.504 1.00 95.88 201 GLU A O 1
ATOM 1609 N N . ALA A 1 202 ? 7.887 9.810 -16.320 1.00 95.44 202 ALA A N 1
ATOM 1610 C CA . ALA A 1 202 ? 6.779 8.949 -16.719 1.00 95.44 202 ALA A CA 1
ATOM 1611 C C . ALA A 1 202 ? 6.482 7.873 -15.663 1.00 95.44 202 ALA A C 1
ATOM 1613 O O . ALA A 1 202 ? 5.317 7.614 -15.359 1.00 95.44 202 ALA A O 1
ATOM 1614 N N . PHE A 1 203 ? 7.522 7.287 -15.057 1.00 95.69 203 PHE A N 1
ATOM 1615 C CA . PHE A 1 203 ? 7.363 6.354 -13.942 1.00 95.69 203 PHE A CA 1
ATOM 1616 C C . PHE A 1 203 ? 6.700 7.023 -12.734 1.00 95.69 203 PHE A C 1
ATOM 1618 O O . PHE A 1 203 ? 5.737 6.490 -12.194 1.00 95.69 203 PHE A O 1
ATOM 1625 N N . THR A 1 204 ? 7.166 8.211 -12.345 1.00 95.81 204 THR A N 1
ATOM 1626 C CA . THR A 1 204 ? 6.624 8.964 -11.204 1.00 95.81 204 THR A CA 1
ATOM 1627 C C . THR A 1 204 ? 5.155 9.317 -11.421 1.00 95.81 204 THR A C 1
ATOM 1629 O O . THR A 1 204 ? 4.325 9.100 -10.539 1.00 95.81 204 THR A O 1
ATOM 1632 N N . ALA A 1 205 ? 4.803 9.800 -12.615 1.00 95.75 205 ALA A N 1
ATOM 1633 C CA . ALA A 1 205 ? 3.421 10.096 -12.975 1.00 95.75 205 ALA A CA 1
ATOM 1634 C C . ALA A 1 205 ? 2.541 8.837 -12.927 1.00 95.75 205 ALA A C 1
ATOM 1636 O O . ALA A 1 205 ? 1.437 8.871 -12.383 1.00 95.75 205 ALA A O 1
ATOM 1637 N N . LYS A 1 206 ? 3.042 7.711 -13.449 1.00 95.81 206 LYS A N 1
ATOM 1638 C CA . LYS A 1 206 ? 2.357 6.413 -13.413 1.00 95.81 206 LYS A CA 1
ATOM 1639 C C . LYS A 1 206 ? 2.152 5.918 -11.981 1.00 95.81 206 LYS A C 1
ATOM 1641 O O . LYS A 1 206 ? 1.049 5.494 -11.648 1.00 95.81 206 LYS A O 1
ATOM 1646 N N . PHE A 1 207 ? 3.178 6.019 -11.141 1.00 95.81 207 PHE A N 1
ATOM 1647 C CA . PHE A 1 207 ? 3.127 5.647 -9.732 1.00 95.81 207 PHE A CA 1
ATOM 1648 C C . PHE A 1 207 ? 2.098 6.482 -8.969 1.00 95.81 207 PHE A C 1
ATOM 1650 O O . PHE A 1 207 ? 1.160 5.928 -8.407 1.00 95.81 207 PHE A O 1
ATOM 1657 N N . ASN A 1 208 ? 2.199 7.812 -9.032 1.00 95.25 208 ASN A N 1
ATOM 1658 C CA . ASN A 1 208 ? 1.261 8.712 -8.361 1.00 95.25 208 ASN A CA 1
ATOM 1659 C C . ASN A 1 208 ? -0.183 8.493 -8.835 1.00 95.25 208 ASN A C 1
ATOM 1661 O O . ASN A 1 208 ? -1.101 8.469 -8.018 1.00 95.25 208 ASN A O 1
ATOM 1665 N N . LYS A 1 209 ? -0.391 8.284 -10.143 1.00 96.75 209 LYS A N 1
ATOM 1666 C CA . LYS A 1 209 ? -1.713 7.970 -10.699 1.00 96.75 209 LYS A CA 1
ATOM 1667 C C . LYS A 1 209 ? -2.262 6.651 -10.150 1.00 96.75 209 LYS A C 1
ATOM 1669 O O . LYS A 1 209 ? -3.436 6.595 -9.803 1.00 96.75 209 LYS A O 1
ATOM 1674 N N . LEU A 1 210 ? -1.431 5.610 -10.068 1.00 97.44 210 LEU A N 1
ATOM 1675 C CA . LEU A 1 210 ? -1.823 4.316 -9.509 1.00 97.44 210 LEU A CA 1
ATOM 1676 C C . LEU A 1 210 ? -2.262 4.454 -8.046 1.00 97.44 210 LEU A C 1
ATOM 1678 O O . LEU A 1 210 ? -3.351 4.004 -7.702 1.00 97.44 210 LEU A O 1
ATOM 1682 N N . ILE A 1 211 ? -1.456 5.122 -7.214 1.00 96.12 211 ILE A N 1
ATOM 1683 C CA . ILE A 1 211 ? -1.796 5.377 -5.806 1.00 96.12 211 ILE A CA 1
ATOM 1684 C C . ILE A 1 211 ? -3.106 6.169 -5.702 1.00 96.12 211 ILE A C 1
ATOM 1686 O O . ILE A 1 211 ? -3.987 5.779 -4.942 1.00 96.12 211 ILE A O 1
ATOM 1690 N N . GLY A 1 212 ? -3.268 7.228 -6.503 1.00 96.00 212 GLY A N 1
ATOM 1691 C CA . GLY A 1 212 ? -4.482 8.048 -6.515 1.00 96.00 212 GLY A CA 1
ATOM 1692 C C . GLY A 1 212 ? -5.749 7.247 -6.822 1.00 96.00 212 GLY A C 1
ATOM 1693 O O . GLY A 1 212 ? -6.715 7.347 -6.075 1.00 96.00 212 GLY A O 1
ATOM 1694 N N . ILE A 1 213 ? -5.719 6.397 -7.855 1.00 97.19 213 ILE A N 1
ATOM 1695 C CA . ILE A 1 213 ? -6.853 5.529 -8.221 1.00 97.19 213 ILE A CA 1
ATOM 1696 C C . ILE A 1 213 ? -7.192 4.551 -7.088 1.00 97.19 213 ILE A C 1
ATOM 1698 O O . ILE A 1 213 ? -8.363 4.348 -6.776 1.00 97.19 213 ILE A O 1
ATOM 1702 N N . ILE A 1 214 ? -6.178 3.943 -6.463 1.00 97.81 214 ILE A N 1
ATOM 1703 C CA . ILE A 1 214 ? -6.382 2.997 -5.355 1.00 97.81 214 ILE A CA 1
ATOM 1704 C C . ILE A 1 214 ? -7.024 3.701 -4.157 1.00 97.81 214 ILE A C 1
ATOM 1706 O O . ILE A 1 214 ? -7.959 3.155 -3.568 1.00 97.81 214 ILE A O 1
ATOM 1710 N N . MET A 1 215 ? -6.535 4.896 -3.812 1.00 96.38 215 MET A N 1
ATOM 1711 C CA . MET A 1 215 ? -7.065 5.701 -2.711 1.00 96.38 215 MET A CA 1
ATOM 1712 C C . MET A 1 215 ? -8.507 6.137 -2.970 1.00 96.38 215 MET A C 1
ATOM 1714 O O . MET A 1 215 ? -9.344 5.984 -2.087 1.00 96.38 215 MET A O 1
ATOM 1718 N N . GLU A 1 216 ? -8.804 6.643 -4.169 1.00 96.19 216 GLU A N 1
ATOM 1719 C CA . GLU A 1 216 ? -10.157 7.036 -4.582 1.00 96.19 216 GLU A CA 1
ATOM 1720 C C . GLU A 1 216 ? -11.123 5.853 -4.474 1.00 96.19 216 GLU A C 1
ATOM 1722 O O . GLU A 1 216 ? -12.140 5.941 -3.789 1.00 96.19 216 GLU A O 1
ATOM 1727 N N . GLY A 1 217 ? -10.759 4.702 -5.047 1.00 96.75 217 GLY A N 1
ATOM 1728 C CA . GLY A 1 217 ? -11.574 3.494 -4.943 1.00 96.75 217 GLY A CA 1
ATOM 1729 C C . GLY A 1 217 ? -11.792 3.042 -3.497 1.00 96.75 217 GLY A C 1
ATOM 1730 O O . GLY A 1 217 ? -12.877 2.571 -3.164 1.00 96.75 217 GLY A O 1
ATOM 1731 N N . PHE A 1 218 ? -10.805 3.232 -2.617 1.00 96.69 218 PHE A N 1
ATOM 1732 C CA . PHE A 1 218 ? -10.950 2.865 -1.213 1.00 96.69 218 PHE A CA 1
ATOM 1733 C C . PHE A 1 218 ? -11.870 3.829 -0.461 1.00 96.69 218 PHE A C 1
ATOM 1735 O O . PHE A 1 218 ? -12.713 3.376 0.302 1.00 96.69 218 PHE A O 1
ATOM 1742 N N . PHE A 1 219 ? -11.791 5.140 -0.711 1.00 94.62 219 PHE A N 1
ATOM 1743 C CA . PHE A 1 219 ? -12.749 6.091 -0.136 1.00 94.62 219 PHE A CA 1
ATOM 1744 C C . PHE A 1 219 ? -14.190 5.784 -0.559 1.00 94.62 219 PHE A C 1
ATOM 1746 O O . PHE A 1 219 ? -15.086 5.871 0.280 1.00 94.62 219 PHE A O 1
ATOM 1753 N N . ASN A 1 220 ? -14.410 5.337 -1.800 1.00 94.19 220 ASN A N 1
ATOM 1754 C CA . ASN A 1 220 ? -15.727 4.869 -2.245 1.00 94.19 220 ASN A CA 1
ATOM 1755 C C . ASN A 1 220 ? -16.197 3.651 -1.430 1.00 94.19 220 ASN A C 1
ATOM 1757 O O . ASN A 1 220 ? -17.357 3.591 -1.032 1.00 94.19 220 ASN A O 1
ATOM 1761 N N . VAL A 1 221 ? -15.303 2.690 -1.153 1.00 93.31 221 VAL A N 1
ATOM 1762 C CA . VAL A 1 221 ? -15.606 1.516 -0.307 1.00 93.31 221 VAL A CA 1
ATOM 1763 C C . VAL A 1 221 ? -15.972 1.925 1.119 1.00 93.31 221 VAL A C 1
ATOM 1765 O O . VAL A 1 221 ? -16.825 1.289 1.729 1.00 93.31 221 VAL A O 1
ATOM 1768 N N . LEU A 1 222 ? -15.365 2.993 1.638 1.00 91.94 222 LEU A N 1
ATOM 1769 C CA . LEU A 1 222 ? -15.684 3.544 2.957 1.00 91.94 222 LEU A CA 1
ATOM 1770 C C . LEU A 1 222 ? -16.942 4.433 2.969 1.00 91.94 222 LEU A C 1
ATOM 1772 O O . LEU A 1 222 ? -17.321 4.912 4.034 1.00 91.94 222 LEU A O 1
ATOM 1776 N N . GLY A 1 223 ? -17.574 4.683 1.814 1.00 89.62 223 GLY A N 1
ATOM 1777 C CA . GLY A 1 223 ? -18.748 5.555 1.701 1.00 89.62 223 GLY A CA 1
ATOM 1778 C C . GLY A 1 223 ? -18.441 7.054 1.823 1.00 89.62 223 GLY A C 1
ATOM 1779 O O . GLY A 1 223 ? -19.300 7.817 2.254 1.00 89.62 223 GLY A O 1
ATOM 1780 N N . LEU A 1 224 ? -17.220 7.482 1.477 1.00 83.94 224 LEU A N 1
ATOM 1781 C CA . LEU A 1 224 ? -16.710 8.847 1.704 1.00 83.94 224 LEU A CA 1
ATOM 1782 C C . LEU A 1 224 ? -16.470 9.662 0.418 1.00 83.94 224 LEU A C 1
ATOM 1784 O O . LEU A 1 224 ? -15.755 10.665 0.452 1.00 83.94 224 LEU A O 1
ATOM 1788 N N . SER A 1 225 ? -17.021 9.218 -0.712 1.00 74.12 225 SER A N 1
ATOM 1789 C CA . SER A 1 225 ? -16.803 9.788 -2.050 1.00 74.12 225 SER A CA 1
ATOM 1790 C C . SER A 1 225 ? -17.916 10.699 -2.540 1.00 74.12 225 SER A C 1
ATOM 1792 O O . SER A 1 225 ? -19.085 10.267 -2.413 1.00 74.12 225 SER A O 1
#

pLDDT: mean 76.95, std 25.59, range [26.02, 97.81]

Radius of gyration: 27.78 Å; chains: 1; bounding box: 67×53×113 Å

Foldseek 3Di:
DDDDDDDDDDDDDDDPDDPPPPPDPVPPPDDDDPPPDDPPPDDDDPDDDDDDDDDDDDPAPPPDLLLLLLLLLLLLLLLLLLLLLCCVVPPPVCLVVFDPLSNVLNVLSVVCVVVVNDVVSLVVNCPRPLSVVLSVVCSVVDDSLLSLLSSLLQCVVPVDSHSGHDSVSNVCSNVPDDDLPSLVVSVVVSCVNVVDDDDSVRSVVVSVVSSVVSSVVSCVSRVND

Organism: Aspergillus fumigatus (strain CBS 144.89 / FGSC A1163 / CEA10) (NCBI:txid451804)